Protein AF-A0A954KWV3-F1 (afdb_monomer_lite)

Radius of gyration: 19.58 Å; chains: 1; bounding box: 46×45×64 Å

Secondary structure (DSSP, 8-state):
------EEEEE--TTS-TT---EEEEETTS-BGGGSTTHHHHHHHHHSPPPPPPS-PPP-----HHHHHHHHHGGGGTTPPP-EEEEEE--HHHHHHHHHHHHHHT-EEEE----S---SS--SS-HHHHHHHHHHHHHT-SEEEEE-TTSSBEEEE-TTSPBPPHHHHHHHHHHTT-TTEEE-TTSBEEE-SSS-EE-HHHHHHHHHHHHHT--S-THHHHHTT--

Structure (mmCIF, N/CA/C/O backbone):
data_AF-A0A954KWV3-F1
#
_entry.id   AF-A0A954KWV3-F1
#
loop_
_atom_site.group_PDB
_atom_site.id
_atom_site.type_symbol
_atom_site.label_atom_id
_atom_site.label_alt_id
_atom_site.label_comp_id
_atom_site.label_asym_id
_atom_site.label_entity_id
_atom_site.label_seq_id
_atom_site.pdbx_PDB_ins_code
_atom_site.Cartn_x
_atom_site.Cartn_y
_atom_site.Cartn_z
_atom_site.occupancy
_atom_site.B_iso_or_equiv
_atom_site.auth_seq_id
_atom_site.auth_comp_id
_atom_site.auth_asym_id
_atom_site.auth_atom_id
_atom_site.pdbx_PDB_model_num
ATOM 1 N N . GLY A 1 1 ? 1.579 -24.187 -20.169 1.00 42.75 1 GLY A N 1
ATOM 2 C CA . GLY A 1 1 ? 2.769 -24.297 -19.299 1.00 42.75 1 GLY A CA 1
ATOM 3 C C . GLY A 1 1 ? 3.074 -22.922 -18.749 1.00 42.75 1 GLY A C 1
ATOM 4 O O . GLY A 1 1 ? 2.827 -21.967 -19.469 1.00 42.75 1 GLY A O 1
ATOM 5 N N . LYS A 1 2 ? 3.532 -22.790 -17.497 1.00 53.16 2 LYS A N 1
ATOM 6 C CA . LYS A 1 2 ? 3.925 -21.475 -16.959 1.00 53.16 2 LYS A CA 1
ATOM 7 C C . LYS A 1 2 ? 5.092 -20.933 -17.792 1.00 53.16 2 LYS A C 1
ATOM 9 O O . LYS A 1 2 ? 6.122 -21.598 -17.867 1.00 53.16 2 LYS A O 1
ATOM 14 N N . GLN A 1 3 ? 4.913 -19.776 -18.430 1.00 63.53 3 GLN A N 1
ATOM 15 C CA . GLN A 1 3 ? 6.018 -19.055 -19.061 1.00 63.53 3 GLN A CA 1
ATOM 16 C C . GLN A 1 3 ? 7.044 -18.697 -17.978 1.00 63.53 3 GLN A C 1
ATOM 18 O O . GLN A 1 3 ? 6.688 -18.209 -16.905 1.00 63.53 3 GLN A O 1
ATOM 23 N N . THR A 1 4 ? 8.316 -18.982 -18.236 1.00 73.81 4 THR A N 1
ATOM 24 C CA . THR A 1 4 ? 9.422 -18.577 -17.365 1.00 73.81 4 THR A CA 1
ATOM 25 C C . THR A 1 4 ? 9.850 -17.164 -17.740 1.00 73.81 4 THR A C 1
ATOM 27 O O . THR A 1 4 ? 10.376 -16.951 -18.832 1.00 73.81 4 THR A O 1
ATOM 30 N N . MET A 1 5 ? 9.626 -16.206 -16.840 1.00 79.56 5 MET A N 1
ATOM 31 C CA . MET A 1 5 ? 10.067 -14.821 -17.014 1.00 79.56 5 MET A CA 1
ATOM 32 C C . MET A 1 5 ? 11.543 -14.685 -16.623 1.00 79.56 5 MET A C 1
ATOM 34 O O . MET A 1 5 ? 11.975 -15.224 -15.605 1.00 79.56 5 MET A O 1
ATOM 38 N N . HIS A 1 6 ? 12.321 -13.963 -17.431 1.00 85.81 6 HIS A N 1
ATOM 39 C CA . HIS A 1 6 ? 13.760 -13.752 -17.201 1.00 85.81 6 HIS A CA 1
ATOM 40 C C . HIS A 1 6 ? 14.073 -12.431 -16.480 1.00 85.81 6 HIS A C 1
ATOM 42 O O . HIS A 1 6 ? 15.214 -12.194 -16.090 1.00 85.81 6 HIS A O 1
ATOM 48 N N . GLY A 1 7 ? 13.059 -11.591 -16.293 1.00 86.25 7 GLY A N 1
ATOM 49 C CA . GLY A 1 7 ? 13.137 -10.286 -15.657 1.00 86.25 7 GLY A CA 1
ATOM 50 C C . GLY A 1 7 ? 11.901 -9.464 -16.000 1.00 86.25 7 GLY A C 1
ATOM 51 O O . GLY A 1 7 ? 10.991 -9.947 -16.679 1.00 86.25 7 GLY A O 1
ATOM 52 N N . GLY A 1 8 ? 11.880 -8.224 -15.535 1.00 87.06 8 GLY A N 1
ATOM 53 C CA . GLY A 1 8 ? 10.804 -7.280 -15.792 1.00 87.06 8 GLY A CA 1
ATOM 54 C C . GLY A 1 8 ? 11.337 -5.860 -15.879 1.00 87.06 8 GLY A C 1
ATOM 55 O O . GLY A 1 8 ? 12.362 -5.527 -15.288 1.00 87.06 8 GLY A O 1
ATOM 56 N N . VAL A 1 9 ? 10.626 -5.024 -16.626 1.00 87.25 9 VAL A N 1
ATOM 57 C CA . VAL A 1 9 ? 10.879 -3.587 -16.696 1.00 87.25 9 VAL A CA 1
ATOM 58 C C . VAL A 1 9 ? 9.586 -2.884 -16.322 1.00 87.25 9 VAL A C 1
ATOM 60 O O . VAL A 1 9 ? 8.541 -3.157 -16.912 1.00 87.25 9 VAL A O 1
ATOM 63 N N . TYR A 1 10 ? 9.653 -1.997 -15.338 1.00 85.44 10 TYR A N 1
ATOM 64 C CA . TYR A 1 10 ? 8.528 -1.194 -14.893 1.00 85.44 10 TYR A CA 1
ATOM 65 C C . TYR A 1 10 ? 8.791 0.275 -15.210 1.00 85.44 10 TYR A C 1
ATOM 67 O O . TYR A 1 10 ? 9.771 0.854 -14.750 1.00 85.44 10 TYR A O 1
ATOM 75 N N . VAL A 1 11 ? 7.922 0.869 -16.027 1.00 85.94 11 VAL A N 1
ATOM 76 C CA . VAL A 1 11 ? 8.007 2.283 -16.402 1.00 85.94 11 VAL A CA 1
ATOM 77 C C . VAL A 1 11 ? 7.370 3.110 -15.292 1.00 85.94 11 VAL A C 1
ATOM 79 O O . VAL A 1 11 ? 6.163 3.017 -15.072 1.00 85.94 11 VAL A O 1
ATOM 82 N N . THR A 1 12 ? 8.172 3.890 -14.572 1.00 80.44 12 THR A N 1
ATOM 83 C CA . THR A 1 12 ? 7.713 4.659 -13.413 1.00 80.44 12 THR A CA 1
ATOM 84 C C . THR A 1 12 ? 8.605 5.868 -13.139 1.00 80.44 12 THR A C 1
ATOM 86 O O . THR A 1 12 ? 9.821 5.801 -13.300 1.00 80.44 12 THR A O 1
ATOM 89 N N . GLY A 1 13 ? 8.011 6.972 -12.675 1.00 75.94 13 GLY A N 1
ATOM 90 C CA . GLY A 1 13 ? 8.735 8.110 -12.092 1.00 75.94 13 GLY A CA 1
ATOM 91 C C . GLY A 1 13 ? 9.155 7.891 -10.635 1.00 75.94 13 GLY A C 1
ATOM 92 O O . GLY A 1 13 ? 9.770 8.771 -10.031 1.00 75.94 13 GLY A O 1
ATOM 93 N N . GLY A 1 14 ? 8.817 6.734 -10.054 1.00 75.50 14 GLY A N 1
ATOM 94 C CA . GLY A 1 14 ? 8.985 6.462 -8.634 1.00 75.50 14 GLY A CA 1
ATOM 95 C C . GLY A 1 14 ? 8.215 7.478 -7.794 1.00 75.50 14 GLY A C 1
ATOM 96 O O . GLY A 1 14 ? 7.024 7.683 -7.997 1.00 75.50 14 GLY A O 1
ATOM 97 N N . VAL A 1 15 ? 8.924 8.130 -6.873 1.00 66.44 15 VAL A N 1
ATOM 98 C CA . VAL A 1 15 ? 8.397 9.211 -6.020 1.00 66.44 15 VAL A CA 1
ATOM 99 C C . VAL A 1 15 ? 8.743 10.607 -6.559 1.00 66.44 15 VAL A C 1
ATOM 101 O O . VAL A 1 15 ? 8.627 11.599 -5.843 1.00 66.44 15 VAL A O 1
ATOM 104 N N . GLY A 1 16 ? 9.239 10.685 -7.798 1.00 65.25 16 GLY A N 1
ATOM 105 C CA . GLY A 1 16 ? 9.596 11.938 -8.450 1.00 65.25 16 GLY A CA 1
ATOM 106 C C . GLY A 1 16 ? 8.375 12.786 -8.835 1.00 65.25 16 GLY A C 1
ATOM 107 O O . GLY A 1 16 ? 7.244 12.301 -8.827 1.00 65.25 16 GLY A O 1
ATOM 108 N N . PRO A 1 17 ? 8.585 14.064 -9.191 1.00 68.00 17 PRO A N 1
ATOM 109 C CA . PRO A 1 17 ? 7.511 14.942 -9.649 1.00 68.00 17 PRO A CA 1
ATOM 110 C C . PRO A 1 17 ? 6.862 14.428 -10.947 1.00 68.00 17 PRO A C 1
ATOM 112 O O . PRO A 1 17 ? 7.469 13.674 -11.702 1.00 68.00 17 PRO A O 1
ATOM 115 N N . VAL A 1 18 ? 5.645 14.898 -11.251 1.00 69.94 18 VAL A N 1
ATOM 116 C CA . VAL A 1 18 ? 4.800 14.442 -12.385 1.00 69.94 18 VAL A CA 1
ATOM 117 C C . VAL A 1 18 ? 5.502 14.494 -13.755 1.00 69.94 18 VAL A C 1
ATOM 119 O O . VAL A 1 18 ? 5.121 13.786 -14.683 1.00 69.94 18 VAL A O 1
ATOM 122 N N . ASN A 1 19 ? 6.530 15.330 -13.905 1.00 77.62 19 ASN A N 1
ATOM 123 C CA . ASN A 1 19 ? 7.312 15.471 -15.134 1.00 77.62 19 ASN A CA 1
ATOM 124 C C . ASN A 1 19 ? 8.536 14.539 -15.219 1.00 77.62 19 ASN A C 1
ATOM 126 O O . ASN A 1 19 ? 9.297 14.637 -16.182 1.00 77.62 19 ASN A O 1
ATOM 130 N N . VAL A 1 20 ? 8.744 13.661 -14.237 1.00 79.50 20 VAL A N 1
ATOM 131 C CA . VAL A 1 20 ? 9.839 12.687 -14.200 1.00 79.50 20 VAL A CA 1
ATOM 132 C C . VAL A 1 20 ? 9.287 11.290 -14.458 1.00 79.50 20 VAL A C 1
ATOM 134 O O . VAL A 1 20 ? 8.298 10.868 -13.868 1.00 79.50 20 VAL A O 1
ATOM 137 N N . ASN A 1 21 ? 9.952 10.556 -15.347 1.00 81.94 21 ASN A N 1
ATOM 138 C CA . ASN A 1 21 ? 9.679 9.150 -15.610 1.00 81.94 21 ASN A CA 1
ATOM 139 C C . ASN A 1 21 ? 11.005 8.394 -15.744 1.00 81.94 21 ASN A C 1
ATOM 141 O O . ASN A 1 21 ? 12.051 8.995 -15.997 1.00 81.94 21 ASN A O 1
ATOM 145 N N . GLY A 1 22 ? 10.962 7.083 -15.578 1.00 85.94 22 GLY A N 1
ATOM 146 C CA . GLY A 1 22 ? 12.137 6.232 -15.520 1.00 85.94 22 GLY A CA 1
ATOM 147 C C . GLY A 1 22 ? 11.783 4.766 -15.712 1.00 85.94 22 GLY A C 1
ATOM 148 O O . GLY A 1 22 ? 10.658 4.412 -16.072 1.00 85.94 22 GLY A O 1
ATOM 149 N N . LEU A 1 23 ? 12.782 3.914 -15.506 1.00 86.12 23 LEU A N 1
ATOM 150 C CA . LEU A 1 23 ? 12.663 2.470 -15.632 1.00 86.12 23 LEU A CA 1
ATOM 151 C C . LEU A 1 23 ? 13.233 1.817 -14.377 1.00 86.12 23 LEU A C 1
ATOM 153 O O . LEU A 1 23 ? 14.414 1.977 -14.075 1.00 86.12 23 LEU A O 1
ATOM 157 N N . ASP A 1 24 ? 12.411 1.023 -13.709 1.00 84.31 24 ASP A N 1
ATOM 158 C CA . ASP A 1 24 ? 12.877 0.038 -12.747 1.00 84.31 24 ASP A CA 1
ATOM 159 C C . ASP A 1 24 ? 13.096 -1.282 -13.479 1.00 84.31 24 ASP A C 1
ATOM 161 O O . ASP A 1 24 ? 12.175 -1.816 -14.100 1.00 84.31 24 ASP A O 1
ATOM 165 N N . VAL A 1 25 ? 14.303 -1.834 -13.384 1.00 85.06 25 VAL A N 1
ATOM 166 C CA . VAL A 1 25 ? 14.609 -3.153 -13.944 1.00 85.06 25 VAL A CA 1
ATOM 167 C C . VAL A 1 25 ? 14.728 -4.165 -12.815 1.00 85.06 25 VAL A C 1
ATOM 169 O O . VAL A 1 25 ? 15.463 -3.946 -11.850 1.00 85.06 25 VAL A O 1
ATOM 172 N N . ILE A 1 26 ? 13.994 -5.268 -12.944 1.00 84.25 26 ILE A N 1
ATOM 173 C CA . ILE A 1 26 ? 13.983 -6.375 -11.989 1.00 84.25 26 ILE A CA 1
ATOM 174 C C . ILE A 1 26 ? 14.494 -7.659 -12.640 1.00 84.25 26 ILE A C 1
ATOM 176 O O . ILE A 1 26 ? 14.215 -7.947 -13.807 1.00 84.25 26 ILE A O 1
ATOM 180 N N . ASP A 1 27 ? 15.251 -8.446 -11.883 1.00 82.19 27 ASP A N 1
ATOM 181 C CA . ASP A 1 27 ? 15.748 -9.741 -12.330 1.00 82.19 27 ASP A CA 1
ATOM 182 C C . ASP A 1 27 ? 14.675 -10.841 -12.253 1.00 82.19 27 ASP A C 1
ATOM 184 O O . ASP A 1 27 ? 13.556 -10.644 -11.774 1.00 82.19 27 ASP A O 1
ATOM 188 N N . LYS A 1 28 ? 15.026 -12.041 -12.728 1.00 83.44 28 LYS A N 1
ATOM 189 C CA . LYS A 1 28 ? 14.164 -13.235 -12.673 1.00 83.44 28 LYS A CA 1
ATOM 190 C C . LYS A 1 28 ? 13.722 -13.636 -11.257 1.00 83.44 28 LYS A C 1
ATOM 192 O O . LYS A 1 28 ? 12.777 -14.406 -11.118 1.00 83.44 28 LYS A O 1
ATOM 197 N N . ALA A 1 29 ? 14.438 -13.190 -10.227 1.00 78.06 29 ALA A N 1
ATOM 198 C CA . ALA A 1 29 ? 14.140 -13.447 -8.823 1.00 78.06 29 ALA A CA 1
ATOM 199 C C . ALA A 1 29 ? 13.350 -12.291 -8.173 1.00 78.06 29 ALA A C 1
ATOM 201 O O . ALA A 1 29 ? 13.002 -12.384 -6.997 1.00 78.06 29 ALA A O 1
ATOM 202 N N . GLY A 1 30 ? 13.025 -11.239 -8.935 1.00 77.81 30 GLY A N 1
ATOM 203 C CA . GLY A 1 30 ? 12.264 -10.076 -8.485 1.00 77.81 30 GLY A CA 1
ATOM 204 C C . GLY A 1 30 ? 13.107 -8.994 -7.809 1.00 77.81 30 GLY A C 1
ATOM 205 O O . GLY A 1 30 ? 12.542 -8.061 -7.243 1.00 77.81 30 GLY A O 1
ATOM 206 N N . TRP A 1 31 ? 14.438 -9.089 -7.852 1.00 77.69 31 TRP A N 1
ATOM 207 C CA . TRP A 1 31 ? 15.324 -8.090 -7.259 1.00 77.69 31 TRP A CA 1
ATOM 208 C C . TRP A 1 31 ? 15.589 -6.929 -8.215 1.00 77.69 31 TRP A C 1
ATOM 210 O O . TRP A 1 31 ? 15.815 -7.168 -9.404 1.00 77.69 31 TRP A O 1
ATOM 220 N N . PRO A 1 32 ? 15.653 -5.679 -7.718 1.00 78.75 32 PRO A N 1
ATOM 221 C CA . PRO A 1 32 ? 16.150 -4.561 -8.511 1.00 78.75 32 PRO A CA 1
ATOM 222 C C . PRO A 1 32 ? 17.570 -4.833 -9.024 1.00 78.75 32 PRO A C 1
ATOM 224 O O . PRO A 1 32 ? 18.448 -5.227 -8.252 1.00 78.75 32 PRO A O 1
ATOM 227 N N . TRP A 1 33 ? 17.823 -4.569 -10.307 1.00 78.38 33 TRP A N 1
ATOM 228 C CA . TRP A 1 33 ? 19.138 -4.775 -10.930 1.00 78.38 33 TRP A CA 1
ATOM 229 C C . TRP A 1 33 ? 20.259 -3.952 -10.299 1.00 78.38 33 TRP A C 1
ATOM 231 O O . TRP A 1 33 ? 21.408 -4.380 -10.334 1.00 78.38 33 TRP A O 1
ATOM 241 N N . THR A 1 34 ? 19.943 -2.837 -9.641 1.00 69.31 34 THR A N 1
ATOM 242 C CA . THR A 1 34 ? 20.917 -2.047 -8.869 1.00 69.31 34 THR A CA 1
ATOM 243 C C . THR A 1 34 ? 21.569 -2.831 -7.726 1.00 69.31 34 THR A C 1
ATOM 245 O O . THR A 1 34 ? 22.637 -2.449 -7.258 1.00 69.31 34 THR A O 1
ATOM 248 N N . ARG A 1 35 ? 20.953 -3.932 -7.271 1.00 65.56 35 ARG A N 1
ATOM 249 C CA . ARG A 1 35 ? 21.547 -4.882 -6.314 1.00 65.56 35 ARG A CA 1
ATOM 250 C C . ARG A 1 35 ? 22.175 -6.109 -6.968 1.00 65.56 35 ARG A C 1
ATOM 252 O O . ARG A 1 35 ? 22.864 -6.862 -6.282 1.00 65.56 35 ARG A O 1
ATOM 259 N N . SER A 1 36 ? 21.922 -6.338 -8.252 1.00 63.22 36 SER A N 1
ATOM 260 C CA . SER A 1 36 ? 22.570 -7.419 -8.989 1.00 63.22 36 SER A CA 1
ATOM 261 C C . SER A 1 36 ? 24.014 -7.029 -9.309 1.00 63.22 36 SER A C 1
ATOM 263 O O . SER A 1 36 ? 24.315 -5.853 -9.510 1.00 63.22 36 SER A O 1
ATOM 265 N N . ALA A 1 37 ? 24.910 -8.011 -9.380 1.00 59.97 37 ALA A N 1
ATOM 266 C CA . ALA A 1 37 ? 26.325 -7.796 -9.696 1.00 59.97 37 ALA A CA 1
ATOM 267 C C . ALA A 1 37 ? 26.576 -7.264 -11.128 1.00 59.97 37 ALA A C 1
ATOM 269 O O . ALA A 1 37 ? 27.724 -7.054 -11.505 1.00 59.97 37 ALA A O 1
ATOM 270 N N . ASP A 1 38 ? 25.517 -7.035 -11.914 1.00 67.69 38 ASP A N 1
ATOM 271 C CA . ASP A 1 38 ? 25.585 -6.834 -13.360 1.00 67.69 38 ASP A CA 1
ATOM 272 C C . ASP A 1 38 ? 25.302 -5.388 -13.813 1.00 67.69 38 ASP A C 1
ATOM 274 O O . ASP A 1 38 ? 25.300 -5.133 -15.018 1.00 67.69 38 ASP A O 1
ATOM 278 N N . TRP A 1 39 ? 25.091 -4.419 -12.907 1.00 74.06 39 TRP A N 1
ATOM 279 C CA . TRP A 1 39 ? 24.815 -3.024 -13.310 1.00 74.06 39 TRP A CA 1
ATOM 280 C C . TRP A 1 39 ? 25.936 -2.419 -14.169 1.00 74.06 39 TRP A C 1
ATOM 282 O O . TRP A 1 39 ? 25.666 -1.845 -15.222 1.00 74.06 39 TRP A O 1
ATOM 292 N N . GLU A 1 40 ? 27.196 -2.634 -13.787 1.00 76.44 40 GLU A N 1
ATOM 293 C CA . GLU A 1 40 ? 28.363 -2.179 -14.557 1.00 76.44 40 GLU A CA 1
ATOM 294 C C . GLU A 1 40 ? 28.393 -2.805 -15.967 1.00 76.44 40 GLU A C 1
ATOM 296 O O . GLU A 1 40 ? 28.718 -2.141 -16.951 1.00 76.44 40 GLU A O 1
ATOM 301 N N . SER A 1 41 ? 27.957 -4.065 -16.103 1.00 77.88 41 SER A N 1
ATOM 302 C CA . SER A 1 41 ? 27.831 -4.725 -17.409 1.00 77.88 41 SER A CA 1
ATOM 303 C C . SER A 1 41 ? 26.731 -4.100 -18.270 1.00 77.88 41 SER A C 1
ATOM 305 O O . SER A 1 41 ? 26.893 -3.966 -19.486 1.00 77.88 41 SER A O 1
ATOM 307 N N . VAL A 1 42 ? 25.615 -3.695 -17.658 1.00 77.75 42 VAL A N 1
ATOM 308 C CA . VAL A 1 42 ? 24.523 -2.996 -18.348 1.00 77.75 42 VAL A CA 1
ATOM 309 C C . VAL A 1 42 ? 24.991 -1.627 -18.837 1.00 77.75 42 VAL A C 1
ATOM 311 O O . VAL A 1 42 ? 24.806 -1.325 -20.015 1.00 77.75 42 VAL A O 1
ATOM 314 N N . GLU A 1 43 ? 25.656 -0.834 -17.993 1.00 80.69 43 GLU A N 1
ATOM 315 C CA . GLU A 1 43 ? 26.225 0.467 -18.383 1.00 80.69 43 GLU A CA 1
ATOM 316 C C . GLU A 1 43 ? 27.240 0.332 -19.526 1.00 80.69 43 GLU A C 1
ATOM 318 O O . GLU A 1 43 ? 27.202 1.099 -20.496 1.00 80.69 43 GLU A O 1
ATOM 323 N N . GLN A 1 44 ? 28.104 -0.685 -19.461 1.00 81.88 44 GLN A N 1
ATOM 324 C CA . GLN A 1 44 ? 29.078 -0.966 -20.512 1.00 81.88 44 GLN A CA 1
ATOM 325 C C . GLN A 1 44 ? 28.398 -1.323 -21.842 1.00 81.88 44 GLN A C 1
ATOM 327 O O . GLN A 1 44 ? 28.820 -0.844 -22.894 1.00 81.88 44 GLN A O 1
ATOM 332 N N . ARG A 1 45 ? 27.326 -2.127 -21.813 1.00 80.75 45 ARG A N 1
ATOM 333 C CA . ARG A 1 45 ? 26.554 -2.491 -23.015 1.00 80.75 45 ARG A CA 1
ATOM 334 C C . ARG A 1 45 ? 25.770 -1.320 -23.593 1.00 80.75 45 ARG A C 1
ATOM 336 O O . ARG A 1 45 ? 25.689 -1.207 -24.809 1.00 80.75 45 ARG A O 1
ATOM 343 N N . LEU A 1 46 ? 25.209 -0.459 -22.746 1.00 80.12 46 LEU A N 1
ATOM 344 C CA . LEU A 1 46 ? 24.513 0.755 -23.184 1.00 80.12 46 LEU A CA 1
ATOM 345 C C . LEU A 1 46 ? 25.465 1.759 -23.845 1.00 80.12 46 LEU A C 1
ATOM 347 O O . LEU A 1 46 ? 25.047 2.509 -24.722 1.00 80.12 46 LEU A O 1
ATOM 351 N N . SER A 1 47 ? 26.735 1.756 -23.434 1.00 82.69 47 SER A N 1
ATOM 352 C CA . SER A 1 47 ? 27.783 2.618 -23.991 1.00 82.69 47 SER A CA 1
ATOM 353 C C . SER A 1 47 ? 28.457 2.037 -25.241 1.00 82.69 47 SER A C 1
ATOM 355 O O . SER A 1 47 ? 29.191 2.749 -25.927 1.00 82.69 47 SER A O 1
ATOM 357 N N . ALA A 1 48 ? 28.247 0.752 -25.535 1.00 82.19 48 ALA A N 1
ATOM 358 C CA . ALA A 1 48 ? 28.780 0.097 -26.724 1.00 82.19 48 ALA A CA 1
ATOM 359 C C . ALA A 1 48 ? 27.938 0.427 -27.969 1.00 82.19 48 ALA A C 1
ATOM 361 O O . ALA A 1 48 ? 26.746 0.724 -27.872 1.00 82.19 48 ALA A O 1
ATOM 362 N N . GLU A 1 49 ? 28.539 0.347 -29.162 1.00 79.88 49 GLU A N 1
ATOM 363 C CA . GLU A 1 49 ? 27.765 0.405 -30.406 1.00 79.88 49 GLU A CA 1
ATOM 364 C C . GLU A 1 49 ? 26.732 -0.726 -30.417 1.00 79.88 49 GLU A C 1
ATOM 366 O O . GLU A 1 49 ? 27.072 -1.899 -30.250 1.00 79.88 49 GLU A O 1
ATOM 371 N N . LEU A 1 50 ? 25.460 -0.367 -30.609 1.00 75.19 50 LEU A N 1
ATOM 372 C CA . LEU A 1 50 ? 24.376 -1.338 -30.675 1.00 75.19 50 LEU A CA 1
ATOM 373 C C . LEU A 1 50 ? 24.629 -2.297 -31.838 1.00 75.19 50 LEU A C 1
ATOM 375 O O . LEU A 1 50 ? 24.626 -1.897 -33.007 1.00 75.19 50 LEU A O 1
ATOM 379 N N . GLU A 1 51 ? 24.805 -3.577 -31.516 1.00 70.56 51 GLU A N 1
ATOM 380 C CA . GLU A 1 51 ? 24.825 -4.617 -32.530 1.00 70.56 51 GLU A CA 1
ATOM 381 C C . GLU A 1 51 ? 23.526 -4.562 -33.334 1.00 70.56 51 GLU A C 1
ATOM 383 O O . GLU A 1 51 ? 22.427 -4.346 -32.811 1.00 70.56 51 GLU A O 1
ATOM 388 N N . ARG A 1 52 ? 23.658 -4.733 -34.648 1.00 68.94 52 ARG A N 1
ATOM 389 C CA . ARG A 1 52 ? 22.523 -4.667 -35.561 1.00 68.94 52 ARG A CA 1
ATOM 390 C C . ARG A 1 52 ? 21.485 -5.710 -35.121 1.00 68.94 52 ARG A C 1
ATOM 392 O O . ARG A 1 52 ? 21.850 -6.884 -35.037 1.00 68.94 52 ARG A O 1
ATOM 399 N N . PRO A 1 53 ? 20.216 -5.327 -34.879 1.00 68.50 53 PRO A N 1
ATOM 400 C CA . PRO A 1 53 ? 19.222 -6.269 -34.398 1.00 68.50 53 PRO A CA 1
ATOM 401 C C . PRO A 1 53 ? 19.145 -7.471 -35.338 1.00 68.50 53 PRO A C 1
ATOM 403 O O . PRO A 1 53 ? 19.044 -7.323 -36.563 1.00 68.50 53 PRO A O 1
ATOM 406 N N . VAL A 1 54 ? 19.214 -8.671 -34.764 1.00 68.00 54 VAL A N 1
ATOM 407 C CA . VAL A 1 54 ? 18.936 -9.911 -35.488 1.00 68.00 54 VAL A CA 1
ATOM 408 C C . VAL A 1 54 ? 17.545 -9.778 -36.113 1.00 68.00 54 VAL A C 1
ATOM 410 O O . VAL A 1 54 ? 16.629 -9.256 -35.485 1.00 68.00 54 VAL A O 1
ATOM 413 N N . ARG A 1 55 ? 17.353 -10.242 -37.356 1.00 64.38 55 ARG A N 1
ATOM 414 C CA . ARG A 1 55 ? 16.073 -10.126 -38.097 1.00 64.38 55 ARG A CA 1
ATOM 415 C C . ARG A 1 55 ? 14.920 -10.971 -37.511 1.00 64.38 55 ARG A C 1
ATOM 417 O O . ARG A 1 55 ? 13.952 -11.250 -38.209 1.00 64.38 55 ARG A O 1
ATOM 424 N N . LEU A 1 56 ? 15.035 -11.397 -36.258 1.00 73.75 56 LEU A N 1
ATOM 425 C CA . LEU A 1 56 ? 14.019 -12.089 -35.479 1.00 73.75 56 LEU A CA 1
ATOM 426 C C . LEU A 1 56 ? 13.492 -11.111 -34.430 1.00 73.75 56 LEU A C 1
ATOM 428 O O . LEU A 1 56 ? 14.163 -10.836 -33.439 1.00 73.75 56 LEU A O 1
ATOM 432 N N . ALA A 1 57 ? 12.298 -10.572 -34.665 1.00 74.94 57 ALA A N 1
ATOM 433 C CA . ALA A 1 57 ? 11.557 -9.889 -33.616 1.00 74.94 57 ALA A CA 1
ATOM 434 C C . ALA A 1 57 ? 10.986 -10.933 -32.646 1.00 74.94 57 ALA A C 1
ATOM 436 O O . ALA A 1 57 ? 10.562 -12.008 -33.073 1.00 74.94 57 ALA A O 1
ATOM 437 N N . GLY A 1 58 ? 10.983 -10.615 -31.352 1.00 81.00 58 GLY A N 1
ATOM 438 C CA . GLY A 1 58 ? 10.217 -11.382 -30.373 1.00 81.00 58 GLY A CA 1
ATOM 439 C C . GLY A 1 58 ? 8.711 -11.198 -30.577 1.00 81.00 58 GLY A C 1
ATOM 440 O O . GLY A 1 58 ? 8.269 -10.251 -31.230 1.00 81.00 58 GLY A O 1
ATOM 441 N N . GLU A 1 59 ? 7.924 -12.099 -30.000 1.00 85.00 59 GLU A N 1
ATOM 442 C CA . GLU A 1 59 ? 6.470 -11.956 -29.933 1.00 85.00 59 GLU A CA 1
ATOM 443 C C . GLU A 1 59 ? 6.080 -11.019 -28.781 1.00 85.00 59 GLU A C 1
ATOM 445 O O . GLU A 1 59 ? 6.753 -10.964 -27.751 1.00 85.00 59 GLU A O 1
ATOM 450 N N . HIS A 1 60 ? 4.988 -10.275 -28.960 1.00 87.00 60 HIS A N 1
ATOM 451 C CA . HIS A 1 60 ? 4.403 -9.432 -27.921 1.00 87.00 60 HIS A CA 1
ATOM 452 C C . HIS A 1 60 ? 3.020 -9.968 -27.556 1.00 87.00 60 HIS A C 1
ATOM 454 O O . HIS A 1 60 ? 2.135 -10.051 -28.408 1.00 87.00 60 HIS A O 1
ATOM 460 N N . GLU A 1 61 ? 2.835 -10.285 -26.278 1.00 87.00 61 GLU A N 1
ATOM 461 C CA . GLU A 1 61 ? 1.574 -10.746 -25.706 1.00 87.00 61 GLU A CA 1
ATOM 462 C C . GLU A 1 61 ? 1.204 -9.854 -24.516 1.00 87.00 61 GLU A C 1
ATOM 464 O O . GLU A 1 61 ? 2.059 -9.461 -23.722 1.00 87.00 61 GLU A O 1
ATOM 469 N N . SER A 1 62 ? -0.080 -9.522 -24.387 1.00 86.81 62 SER A N 1
ATOM 470 C CA . SER A 1 62 ? -0.595 -8.807 -23.218 1.00 86.81 62 SER A CA 1
ATOM 471 C C . SER A 1 62 ? -1.064 -9.803 -22.161 1.00 86.81 62 SER A C 1
ATOM 473 O O . SER A 1 62 ? -1.928 -10.632 -22.432 1.00 86.81 62 SER A O 1
ATOM 475 N N . ALA A 1 63 ? -0.533 -9.691 -20.944 1.00 83.62 63 ALA A N 1
ATOM 476 C CA . ALA A 1 63 ? -0.939 -10.508 -19.803 1.00 83.62 63 ALA A CA 1
ATOM 477 C C . ALA A 1 63 ? -1.889 -9.739 -18.868 1.00 83.62 63 ALA A C 1
ATOM 479 O O . ALA A 1 63 ? -1.732 -8.534 -18.658 1.00 83.62 63 ALA A O 1
ATOM 480 N N . ASN A 1 64 ? -2.850 -10.438 -18.253 1.00 81.75 64 ASN A N 1
ATOM 481 C CA . ASN A 1 64 ? -3.730 -9.860 -17.233 1.00 81.75 64 ASN A CA 1
ATOM 482 C C . ASN A 1 64 ? -3.092 -9.939 -15.835 1.00 81.75 64 ASN A C 1
ATOM 484 O O . ASN A 1 64 ? -3.515 -10.712 -14.979 1.00 81.75 64 ASN A O 1
ATOM 488 N N . VAL A 1 65 ? -2.071 -9.112 -15.605 1.00 85.00 65 VAL A N 1
ATOM 489 C CA . VAL A 1 65 ? -1.332 -9.074 -14.330 1.00 85.00 65 VAL A CA 1
ATOM 490 C C . VAL A 1 65 ? -2.181 -8.600 -13.142 1.00 85.00 65 VAL A C 1
ATOM 492 O O . VAL A 1 65 ? -1.879 -8.937 -12.002 1.00 85.00 65 VAL A O 1
ATOM 495 N N . HIS A 1 66 ? -3.257 -7.844 -13.394 1.00 85.81 66 HIS A N 1
ATOM 496 C CA . HIS A 1 66 ? -4.146 -7.306 -12.355 1.00 85.81 66 HIS A CA 1
ATOM 497 C C . HIS A 1 66 ? -4.932 -8.410 -11.644 1.00 85.81 66 HIS A C 1
ATOM 499 O O . HIS A 1 66 ? -4.919 -8.488 -10.416 1.00 85.81 66 HIS A O 1
ATOM 505 N N . ALA A 1 67 ? -5.574 -9.297 -12.410 1.00 86.56 67 ALA A N 1
ATOM 506 C CA . ALA A 1 67 ? -6.336 -10.409 -11.844 1.00 86.56 67 ALA A CA 1
ATOM 507 C C . ALA A 1 67 ? -5.432 -11.371 -11.056 1.00 86.56 67 ALA A C 1
ATOM 509 O O . ALA A 1 67 ? -5.773 -11.759 -9.936 1.00 86.56 67 ALA A O 1
ATOM 510 N N . ASP A 1 68 ? -4.254 -11.689 -11.604 1.00 88.00 68 ASP A N 1
ATOM 511 C CA . ASP A 1 68 ? -3.257 -12.538 -10.943 1.00 88.00 68 ASP A CA 1
ATOM 512 C C . ASP A 1 68 ? -2.765 -11.914 -9.630 1.00 88.00 68 ASP A C 1
ATOM 514 O O . ASP A 1 68 ? -2.620 -12.604 -8.617 1.00 88.00 68 ASP A O 1
ATOM 518 N N . TYR A 1 69 ? -2.549 -10.595 -9.619 1.00 88.62 69 TYR A N 1
ATOM 519 C CA . TYR A 1 69 ? -2.139 -9.871 -8.424 1.00 88.62 69 TYR A CA 1
ATOM 520 C C . TYR A 1 69 ? -3.214 -9.913 -7.332 1.00 88.62 69 TYR A C 1
ATOM 522 O O . TYR A 1 69 ? -2.905 -10.297 -6.202 1.00 88.62 69 TYR A O 1
ATOM 530 N N . ILE A 1 70 ? -4.475 -9.615 -7.657 1.00 88.62 70 ILE A N 1
ATOM 531 C CA . ILE A 1 70 ? -5.586 -9.698 -6.694 1.00 88.62 70 ILE A CA 1
ATOM 532 C C . ILE A 1 70 ? -5.714 -11.111 -6.133 1.00 88.62 70 ILE A C 1
ATOM 534 O O . ILE A 1 70 ? -5.802 -11.283 -4.914 1.00 88.62 70 ILE A O 1
ATOM 538 N N . GLU A 1 71 ? -5.675 -12.128 -6.992 1.00 88.75 71 GLU A N 1
ATOM 539 C CA . GLU A 1 71 ? -5.766 -13.520 -6.555 1.00 88.75 71 GLU A CA 1
ATOM 540 C C . GLU A 1 71 ? -4.599 -13.901 -5.636 1.00 88.75 71 GLU A C 1
ATOM 542 O O . GLU A 1 71 ? -4.789 -14.610 -4.649 1.00 88.75 71 GLU A O 1
ATOM 547 N N . SER A 1 72 ? -3.407 -13.350 -5.876 1.00 88.19 72 SER A N 1
ATOM 548 C CA . SER A 1 72 ? -2.248 -13.540 -4.998 1.00 88.19 72 SER A CA 1
ATOM 549 C C . SER A 1 72 ? -2.387 -12.877 -3.618 1.00 88.19 72 SER A C 1
ATOM 551 O O . SER A 1 72 ? -1.670 -13.259 -2.687 1.00 88.19 72 SER A O 1
ATOM 553 N N . LEU A 1 73 ? -3.274 -11.884 -3.471 1.00 88.38 73 LEU A N 1
ATOM 554 C CA . LEU A 1 73 ? -3.557 -11.203 -2.203 1.00 88.38 73 LEU A CA 1
ATOM 555 C C . LEU A 1 73 ? -4.688 -11.878 -1.422 1.00 88.38 73 LEU A C 1
ATOM 557 O O . LEU A 1 73 ? -4.638 -11.906 -0.191 1.00 88.38 73 LEU A O 1
ATOM 561 N N . ARG A 1 74 ? -5.695 -12.447 -2.103 1.00 88.19 74 ARG A N 1
ATOM 562 C CA . ARG A 1 74 ? -6.892 -13.031 -1.464 1.00 88.19 74 ARG A CA 1
ATOM 563 C C . ARG A 1 74 ? -6.599 -13.981 -0.297 1.00 88.19 74 ARG A C 1
ATOM 565 O O . ARG A 1 74 ? -7.288 -13.856 0.716 1.00 88.19 74 ARG A O 1
ATOM 572 N N . PRO A 1 75 ? -5.625 -14.915 -0.365 1.00 88.88 75 PRO A N 1
ATOM 573 C CA . PRO A 1 75 ? -5.340 -15.812 0.752 1.00 88.88 75 PRO A CA 1
ATOM 574 C C . PRO A 1 75 ? -4.961 -15.060 2.027 1.00 88.88 75 PRO A C 1
ATOM 576 O O . PRO A 1 75 ? -5.374 -15.459 3.112 1.00 88.88 75 PRO A O 1
ATOM 579 N N . SER A 1 76 ? -4.221 -13.957 1.892 1.00 86.94 76 SER A N 1
ATOM 580 C CA . SER A 1 76 ? -3.776 -13.143 3.018 1.00 86.94 76 SER A CA 1
ATOM 581 C C . SER A 1 76 ? -4.904 -12.313 3.628 1.00 86.94 76 SER A C 1
ATOM 583 O O . SER A 1 76 ? -4.788 -11.937 4.781 1.00 86.94 76 SER A O 1
ATOM 585 N N . TRP A 1 77 ? -6.011 -12.071 2.926 1.00 85.62 77 TRP A N 1
ATOM 586 C CA . TRP A 1 77 ? -7.177 -11.368 3.480 1.00 85.62 77 TRP A CA 1
ATOM 587 C C . TRP A 1 77 ? -8.178 -12.289 4.195 1.00 85.62 77 TRP A C 1
ATOM 589 O O . TRP A 1 77 ? -9.144 -11.817 4.791 1.00 85.62 77 TRP A O 1
ATOM 599 N N . ARG A 1 78 ? -7.973 -13.613 4.171 1.00 83.62 78 ARG A N 1
ATOM 600 C CA . ARG A 1 78 ? -8.862 -14.555 4.867 1.00 83.62 78 ARG A CA 1
ATOM 601 C C . ARG A 1 78 ? -8.716 -14.424 6.384 1.00 83.62 78 ARG A C 1
ATOM 603 O O . ARG A 1 78 ? -7.606 -14.428 6.905 1.00 83.62 78 ARG A O 1
ATOM 610 N N . GLY A 1 79 ? -9.847 -14.376 7.089 1.00 80.00 79 GLY A N 1
ATOM 611 C CA . GLY A 1 79 ? -9.883 -14.337 8.557 1.00 80.00 79 GLY A CA 1
ATOM 612 C C . GLY A 1 79 ? -9.529 -12.980 9.170 1.00 80.00 79 GLY A C 1
ATOM 613 O O . GLY A 1 79 ? -9.406 -12.886 10.389 1.00 80.00 79 GLY A O 1
ATOM 614 N N . VAL A 1 80 ? -9.381 -11.941 8.346 1.00 83.56 80 VAL A N 1
ATOM 615 C CA . VAL A 1 80 ? -9.248 -10.560 8.812 1.00 83.56 80 VAL A CA 1
ATOM 616 C C . VAL A 1 80 ? -10.558 -10.132 9.488 1.00 83.56 80 VAL A C 1
ATOM 618 O O . VAL A 1 80 ? -11.640 -10.392 8.960 1.00 83.56 80 VAL A O 1
ATOM 621 N N . LYS A 1 81 ? -10.472 -9.514 10.677 1.00 83.06 81 LYS A N 1
ATOM 622 C CA . LYS A 1 81 ? -11.643 -8.909 11.337 1.00 83.06 81 LYS A CA 1
ATOM 623 C C . LYS A 1 81 ? -12.216 -7.807 10.424 1.00 83.06 81 LYS A C 1
ATOM 625 O O . LYS A 1 81 ? -11.431 -7.145 9.748 1.00 83.06 81 LYS A O 1
ATOM 630 N N . PRO A 1 82 ? -13.539 -7.564 10.415 1.00 85.88 82 PRO A N 1
ATOM 631 C CA . PRO A 1 82 ? -14.098 -6.419 9.705 1.00 85.88 82 PRO A CA 1
ATOM 632 C C . PRO A 1 82 ? -13.415 -5.118 10.140 1.00 85.88 82 PRO A C 1
ATOM 634 O O . PRO A 1 82 ? -13.304 -4.852 11.336 1.00 85.88 82 PRO A O 1
ATOM 637 N N . PHE A 1 83 ? -12.944 -4.341 9.168 1.00 87.69 83 PHE A N 1
ATOM 638 C CA . PHE A 1 83 ? -12.223 -3.085 9.378 1.00 87.69 83 PHE A CA 1
ATOM 639 C C . PHE A 1 83 ? -12.786 -2.016 8.448 1.00 87.69 83 PHE A C 1
ATOM 641 O O . PHE A 1 83 ? -13.059 -2.298 7.27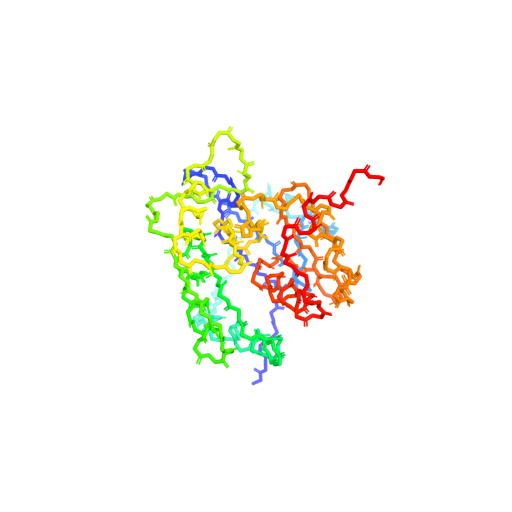8 1.00 87.69 83 PHE A O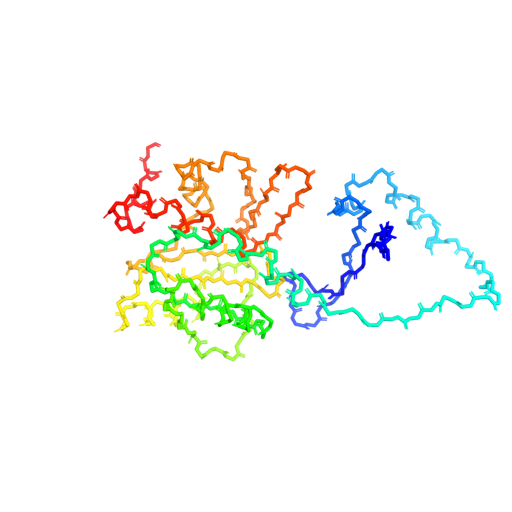 1
ATOM 648 N N . ARG A 1 84 ? -12.928 -0.793 8.964 1.00 93.56 84 ARG A N 1
ATOM 649 C CA . ARG A 1 84 ? -13.314 0.390 8.190 1.00 93.56 84 ARG A CA 1
ATOM 650 C C . ARG A 1 84 ? -12.070 1.227 7.918 1.00 93.56 84 ARG A C 1
ATOM 652 O O . ARG A 1 84 ? -11.407 1.656 8.862 1.00 93.56 84 ARG A O 1
ATOM 659 N N . ILE A 1 85 ? -11.725 1.403 6.649 1.00 95.25 85 ILE A N 1
ATOM 660 C CA . ILE A 1 85 ? -10.440 1.954 6.211 1.00 95.25 85 ILE A CA 1
ATOM 661 C C . ILE A 1 85 ? -10.689 3.141 5.283 1.00 95.25 85 ILE A C 1
ATOM 663 O O . ILE A 1 85 ? -11.346 3.004 4.250 1.00 95.25 85 ILE A O 1
ATOM 667 N N . GLY A 1 86 ? -10.122 4.293 5.630 1.00 95.94 86 GLY A N 1
ATOM 668 C CA . GLY A 1 86 ? -10.036 5.449 4.742 1.00 95.94 86 GLY A CA 1
ATOM 669 C C . GLY A 1 86 ? -8.789 5.330 3.878 1.00 95.94 86 GLY A C 1
ATOM 670 O O . GLY A 1 86 ? -7.723 5.017 4.395 1.00 95.94 86 GLY A O 1
ATOM 671 N N . VAL A 1 87 ? -8.892 5.554 2.572 1.00 94.50 87 VAL A N 1
ATOM 672 C CA . VAL A 1 87 ? -7.780 5.368 1.634 1.00 94.50 87 VAL A CA 1
ATOM 673 C C . VAL A 1 87 ? -7.517 6.639 0.841 1.00 94.50 87 VAL A C 1
ATOM 675 O O . VAL A 1 87 ? -8.369 7.124 0.093 1.00 94.50 87 VAL A O 1
ATOM 678 N N . ALA A 1 88 ? -6.288 7.128 0.937 1.00 92.06 88 ALA A N 1
ATOM 679 C CA . ALA A 1 88 ? -5.737 8.154 0.073 1.00 92.06 88 ALA A CA 1
ATOM 680 C C . ALA A 1 88 ? -4.758 7.515 -0.920 1.00 92.06 88 ALA A C 1
ATOM 682 O O . ALA A 1 88 ? -3.651 7.116 -0.568 1.00 92.06 88 ALA A O 1
ATOM 683 N N . ALA A 1 89 ? -5.178 7.408 -2.179 1.00 87.44 89 ALA A N 1
ATOM 684 C CA . ALA A 1 89 ? -4.349 6.903 -3.269 1.00 87.44 89 ALA A CA 1
ATOM 685 C C . ALA A 1 89 ? -4.649 7.699 -4.544 1.00 87.44 89 ALA A C 1
ATOM 687 O O . ALA A 1 89 ? -5.823 7.802 -4.923 1.00 87.44 89 ALA A O 1
ATOM 688 N N . ALA A 1 90 ? -3.631 8.230 -5.227 1.00 77.19 90 ALA A N 1
ATOM 689 C CA . ALA A 1 90 ? -3.840 8.865 -6.534 1.00 77.19 90 ALA A CA 1
ATOM 690 C C . ALA A 1 90 ? -3.939 7.821 -7.659 1.00 77.19 90 ALA A C 1
ATOM 692 O O . ALA A 1 90 ? -4.653 8.010 -8.644 1.00 77.19 90 ALA A O 1
ATOM 693 N N . CYS A 1 91 ? -3.268 6.675 -7.499 1.00 78.75 91 CYS A N 1
ATOM 694 C CA . CYS A 1 91 ? -3.261 5.618 -8.503 1.00 78.75 91 CYS A CA 1
ATOM 695 C C . CYS A 1 91 ? -4.620 4.900 -8.606 1.00 78.75 91 CYS A C 1
ATOM 697 O O . CYS A 1 91 ? -5.113 4.283 -7.655 1.00 78.75 91 CYS A O 1
ATOM 699 N N . ARG A 1 92 ? -5.204 4.911 -9.813 1.00 82.50 92 ARG A N 1
ATOM 700 C CA . ARG A 1 92 ? -6.466 4.218 -10.127 1.00 82.50 92 ARG A CA 1
ATOM 701 C C . ARG A 1 92 ? -6.381 2.706 -9.902 1.00 82.50 92 ARG A C 1
ATOM 703 O O . ARG A 1 92 ? -7.368 2.117 -9.470 1.00 82.50 92 ARG A O 1
ATOM 710 N N . VAL A 1 93 ? -5.226 2.092 -10.174 1.00 83.56 93 VAL A N 1
ATOM 711 C CA . VAL A 1 93 ? -5.019 0.647 -9.978 1.00 83.56 93 VAL A CA 1
ATOM 712 C C . VAL A 1 93 ? -5.135 0.296 -8.498 1.00 83.56 93 VAL A C 1
ATOM 714 O O . VAL A 1 93 ? -5.894 -0.603 -8.154 1.00 83.56 93 VAL A O 1
ATOM 717 N N . THR A 1 94 ? -4.486 1.056 -7.611 1.00 86.69 94 THR A N 1
ATOM 718 C CA . THR A 1 94 ? -4.595 0.865 -6.156 1.00 86.69 94 THR A CA 1
ATOM 719 C C . THR A 1 94 ? -6.041 0.977 -5.683 1.00 86.69 94 THR A C 1
ATOM 721 O O . THR A 1 94 ? -6.510 0.113 -4.942 1.00 86.69 94 THR A O 1
ATOM 724 N N . ARG A 1 95 ? -6.780 1.995 -6.154 1.00 89.62 95 ARG A N 1
ATOM 725 C CA . ARG A 1 95 ? -8.209 2.150 -5.833 1.00 89.62 95 ARG A CA 1
ATOM 726 C C . ARG A 1 95 ? -9.022 0.938 -6.283 1.00 89.62 95 ARG A C 1
ATOM 728 O O . ARG A 1 95 ? -9.781 0.390 -5.492 1.00 89.62 95 ARG A O 1
ATOM 735 N N . GLN A 1 96 ? -8.819 0.487 -7.520 1.00 90.00 96 GLN A N 1
ATOM 736 C CA . GLN A 1 96 ? -9.518 -0.671 -8.070 1.00 90.00 96 GLN A CA 1
ATOM 737 C C . GLN A 1 96 ? -9.217 -1.952 -7.279 1.00 90.00 96 GLN A C 1
ATOM 739 O O . GLN A 1 96 ? -10.149 -2.651 -6.886 1.00 90.00 96 GLN A O 1
ATOM 744 N N . VAL A 1 97 ? -7.941 -2.238 -6.997 1.00 90.31 97 VAL A N 1
ATOM 745 C CA . VAL A 1 97 ? -7.545 -3.405 -6.194 1.00 90.31 97 VAL A CA 1
ATOM 746 C C . VAL A 1 97 ? -8.194 -3.352 -4.809 1.00 90.31 97 VAL A C 1
ATOM 748 O O . VAL A 1 97 ? -8.776 -4.341 -4.375 1.00 90.31 97 VAL A O 1
ATOM 751 N N . MET A 1 98 ? -8.162 -2.201 -4.133 1.00 90.69 98 MET A N 1
ATOM 752 C CA . MET A 1 98 ? -8.785 -2.033 -2.816 1.00 90.69 98 MET A CA 1
ATOM 753 C C . MET A 1 98 ? -10.302 -2.264 -2.842 1.00 90.69 98 MET A C 1
ATOM 755 O O . MET A 1 98 ? -10.820 -2.969 -1.977 1.00 90.69 98 MET A O 1
ATOM 759 N N . THR A 1 99 ? -11.016 -1.745 -3.846 1.00 91.38 99 THR A N 1
ATOM 760 C CA . THR A 1 99 ? -12.458 -1.995 -4.017 1.00 91.38 99 THR A CA 1
ATOM 761 C C . THR A 1 99 ? -12.760 -3.481 -4.235 1.00 91.38 99 THR A C 1
ATOM 763 O O . THR A 1 99 ? -13.681 -4.036 -3.627 1.00 91.38 99 THR A O 1
ATOM 766 N N . GLU A 1 100 ? -11.978 -4.156 -5.079 1.00 90.06 100 GLU A N 1
ATOM 767 C CA . GLU A 1 100 ? -12.161 -5.583 -5.358 1.00 90.06 100 GLU A CA 1
ATOM 768 C C . GLU A 1 100 ? -11.854 -6.459 -4.130 1.00 90.06 100 GLU A C 1
ATOM 770 O O . GLU A 1 100 ? -12.568 -7.431 -3.871 1.00 90.06 100 GLU A O 1
ATOM 775 N N . LEU A 1 101 ? -10.841 -6.098 -3.335 1.00 85.69 101 LEU A N 1
ATOM 776 C CA . LEU A 1 101 ? -10.504 -6.779 -2.081 1.00 85.69 101 LEU A CA 1
ATOM 777 C C . LEU A 1 101 ? -11.576 -6.575 -1.005 1.00 85.69 101 LEU A C 1
ATOM 779 O O . LEU A 1 101 ? -11.949 -7.535 -0.323 1.00 85.69 101 LEU A O 1
ATOM 783 N N . ALA A 1 102 ? -12.122 -5.361 -0.891 1.00 85.75 102 ALA A N 1
ATOM 784 C CA . ALA A 1 102 ? -13.201 -5.055 0.045 1.00 85.75 102 ALA A CA 1
ATOM 785 C C . ALA A 1 102 ? -14.434 -5.941 -0.190 1.00 85.75 102 ALA A C 1
ATOM 787 O O . ALA A 1 102 ? -15.016 -6.472 0.757 1.00 85.75 102 ALA A O 1
ATOM 788 N N . THR A 1 103 ? -14.739 -6.215 -1.463 1.00 80.00 103 THR A N 1
ATOM 789 C CA . THR A 1 103 ? -15.907 -6.996 -1.907 1.00 80.00 103 THR A CA 1
ATOM 790 C C . THR A 1 103 ? -15.866 -8.485 -1.492 1.00 80.00 103 THR A C 1
ATOM 792 O O . THR A 1 103 ? -16.836 -9.209 -1.695 1.00 80.00 103 THR A O 1
ATOM 795 N N . GLY A 1 104 ? -14.791 -8.977 -0.864 1.00 70.56 104 GLY A N 1
ATOM 796 C CA . GLY A 1 104 ? -14.700 -10.371 -0.398 1.00 70.56 104 GLY A CA 1
ATOM 797 C C . GLY A 1 104 ? -14.208 -10.576 1.035 1.00 70.56 104 GLY A C 1
ATOM 798 O O . GLY A 1 104 ? -14.261 -11.705 1.521 1.00 70.56 104 GLY A O 1
ATOM 799 N N . ALA A 1 105 ? -13.721 -9.528 1.705 1.00 72.31 105 ALA A N 1
ATOM 800 C CA . ALA A 1 105 ? -13.009 -9.642 2.982 1.00 72.31 105 ALA A CA 1
ATOM 801 C C . ALA A 1 105 ? -13.752 -9.023 4.183 1.00 72.31 105 ALA A C 1
ATOM 803 O O . ALA A 1 105 ? -13.230 -9.049 5.293 1.00 72.31 105 ALA A O 1
ATOM 804 N N . GLY A 1 106 ? -14.960 -8.478 3.984 1.00 77.75 106 GLY A N 1
ATOM 805 C CA . GLY A 1 106 ? -15.698 -7.782 5.048 1.00 77.75 106 GLY A CA 1
ATOM 806 C C . GLY A 1 106 ? -15.060 -6.448 5.451 1.00 77.75 106 GLY A C 1
ATOM 807 O O . GLY A 1 106 ? -15.236 -6.002 6.582 1.00 77.75 106 GLY A O 1
ATOM 808 N N . LEU A 1 107 ? -14.294 -5.841 4.541 1.00 87.19 107 LEU A N 1
ATOM 809 C CA . LEU A 1 107 ? -13.713 -4.515 4.722 1.00 87.19 107 LEU A CA 1
ATOM 810 C C . LEU A 1 107 ? -14.697 -3.465 4.209 1.00 87.19 107 LEU A C 1
ATOM 812 O O . LEU A 1 107 ? -15.277 -3.633 3.137 1.00 87.19 107 LEU A O 1
ATOM 816 N N . ASP A 1 108 ? -14.822 -2.372 4.946 1.00 92.06 108 ASP A N 1
ATOM 817 C CA . ASP A 1 108 ? -15.479 -1.151 4.489 1.00 92.06 108 ASP A CA 1
ATOM 818 C C . ASP A 1 108 ? -14.383 -0.170 4.068 1.00 92.06 108 ASP A C 1
ATOM 820 O O . ASP A 1 108 ? -13.574 0.251 4.894 1.00 92.06 108 ASP A O 1
ATOM 824 N N . VAL A 1 109 ? -14.290 0.126 2.773 1.00 94.25 109 VAL A N 1
ATOM 825 C CA . VAL A 1 109 ? -13.220 0.962 2.218 1.00 94.25 109 VAL A CA 1
ATOM 826 C C . VAL A 1 109 ? -13.823 2.224 1.631 1.00 94.25 109 VAL A C 1
ATOM 828 O O . VAL A 1 109 ? -14.612 2.163 0.688 1.00 94.25 109 VAL A O 1
ATOM 831 N N . GLN A 1 110 ? -13.386 3.366 2.151 1.00 94.88 110 GLN A N 1
ATOM 832 C CA . GLN A 1 110 ? -13.782 4.686 1.678 1.00 94.88 110 GLN A CA 1
ATOM 833 C C . GLN A 1 110 ? -12.569 5.423 1.119 1.00 94.88 110 GLN A C 1
ATOM 835 O O . GLN A 1 110 ? -11.456 5.254 1.610 1.00 94.88 110 GLN A O 1
ATOM 840 N N . PHE A 1 111 ? -12.758 6.233 0.079 1.00 93.50 111 PHE A N 1
ATOM 841 C CA . PHE A 1 111 ? -11.653 6.914 -0.596 1.00 93.50 111 PHE A CA 1
ATOM 842 C C . PHE A 1 111 ? -11.732 8.421 -0.419 1.00 93.50 111 PHE A C 1
ATOM 844 O O . PHE A 1 111 ? -12.790 9.021 -0.596 1.00 93.50 111 PHE A O 1
ATOM 851 N N . VAL A 1 112 ? -10.575 9.039 -0.191 1.00 91.12 112 VAL A N 1
ATOM 852 C CA . VAL A 1 112 ? -10.442 10.491 -0.277 1.00 91.12 112 VAL A CA 1
ATOM 853 C C . VAL A 1 112 ? -10.654 10.933 -1.725 1.00 91.12 112 VAL A C 1
ATOM 855 O O . VAL A 1 112 ? -10.061 10.400 -2.677 1.00 91.12 112 VAL A O 1
ATOM 858 N N . THR A 1 113 ? -11.493 11.951 -1.899 1.00 76.44 113 THR A N 1
ATOM 859 C CA . THR A 1 113 ? -11.726 12.584 -3.200 1.00 76.44 113 THR A CA 1
ATOM 860 C C . THR A 1 113 ? -10.629 13.618 -3.454 1.00 76.44 113 THR A C 1
ATOM 862 O O . THR A 1 113 ? -10.854 14.815 -3.332 1.00 76.44 113 THR A O 1
ATOM 865 N N . SER A 1 114 ? -9.412 13.169 -3.763 1.00 63.53 114 SER A N 1
ATOM 866 C CA . SER A 1 114 ? -8.296 14.056 -4.108 1.00 63.53 114 SER A CA 1
ATOM 867 C C . SER A 1 114 ? -8.008 14.046 -5.614 1.00 63.53 114 SER A C 1
ATOM 869 O O . SER A 1 114 ? -8.005 12.999 -6.258 1.00 63.53 114 SER A O 1
ATOM 871 N N . ASN A 1 115 ? -7.748 15.236 -6.169 1.00 55.53 115 ASN A N 1
ATOM 872 C CA . ASN A 1 115 ? -7.291 15.450 -7.553 1.00 55.53 115 ASN A CA 1
ATOM 873 C C . ASN A 1 115 ? -5.754 15.597 -7.648 1.00 55.53 115 ASN A C 1
ATOM 875 O O . ASN A 1 115 ? -5.246 16.078 -8.659 1.00 55.53 115 ASN A O 1
ATOM 879 N N . GLY A 1 116 ? -5.021 15.252 -6.585 1.00 56.44 116 GLY A N 1
ATOM 880 C CA . GLY A 1 116 ? -3.572 15.444 -6.471 1.00 56.44 116 GLY A CA 1
ATOM 881 C C . GLY A 1 116 ? -2.788 14.132 -6.470 1.00 56.44 116 GLY A C 1
ATOM 882 O O . GLY A 1 116 ? -3.334 13.074 -6.161 1.00 56.44 116 GLY A O 1
ATOM 883 N N . THR A 1 117 ? -1.501 14.217 -6.805 1.00 57.84 117 THR A N 1
ATOM 884 C CA . THR A 1 117 ? -0.506 13.158 -6.573 1.00 57.84 117 THR A CA 1
ATOM 885 C C . THR A 1 117 ? -0.301 12.944 -5.080 1.00 57.84 117 THR A C 1
ATOM 887 O O . THR A 1 117 ? -0.174 13.918 -4.336 1.00 57.84 117 THR A O 1
ATOM 890 N N . VAL A 1 118 ? -0.233 11.684 -4.651 1.00 60.75 118 VAL A N 1
ATOM 891 C CA . VAL A 1 118 ? 0.193 11.346 -3.292 1.00 60.75 118 VAL A CA 1
ATOM 892 C C . VAL A 1 118 ? 1.703 11.165 -3.368 1.00 60.75 118 VAL A C 1
ATOM 894 O O . VAL A 1 118 ? 2.199 10.133 -3.825 1.00 60.75 118 VAL A O 1
ATOM 897 N N . GLY A 1 119 ? 2.434 12.221 -3.006 1.00 57.72 119 GLY A N 1
ATOM 898 C CA . GLY A 1 119 ? 3.893 12.202 -2.988 1.00 57.72 119 GLY A CA 1
ATOM 899 C C . GLY A 1 119 ? 4.425 11.050 -2.134 1.00 57.72 119 GLY A C 1
ATOM 900 O O . GLY A 1 119 ? 3.786 10.604 -1.184 1.00 57.72 119 GLY A O 1
ATOM 901 N N . GLY A 1 120 ? 5.609 10.543 -2.481 1.00 54.31 120 GLY A N 1
ATOM 902 C CA . GLY A 1 120 ? 6.213 9.420 -1.761 1.00 54.31 120 GLY A CA 1
ATOM 903 C C . GLY A 1 120 ? 6.656 9.738 -0.333 1.00 54.31 120 GLY A C 1
ATOM 904 O O . GLY A 1 120 ? 6.916 8.805 0.419 1.00 54.31 120 GLY A O 1
ATOM 905 N N . THR A 1 121 ? 6.725 11.020 0.028 1.00 60.25 121 THR A N 1
ATOM 906 C CA . THR A 1 121 ? 7.118 11.511 1.349 1.00 60.25 121 THR A CA 1
ATOM 907 C C . THR A 1 121 ? 5.993 12.367 1.913 1.00 60.25 121 THR A C 1
ATOM 909 O O . THR A 1 121 ? 5.584 13.335 1.275 1.00 60.25 121 THR A O 1
ATOM 912 N N . LEU A 1 122 ? 5.514 12.029 3.111 1.00 63.22 122 LEU A N 1
ATOM 913 C CA . LEU A 1 122 ? 4.623 12.901 3.874 1.00 63.22 122 LEU A CA 1
ATOM 914 C C . LEU A 1 122 ? 5.450 14.017 4.515 1.00 63.22 122 LEU A C 1
ATOM 916 O O . LEU A 1 122 ? 6.146 13.785 5.505 1.00 63.22 122 LEU A O 1
ATOM 920 N N . GLU A 1 123 ? 5.386 15.218 3.953 1.00 60.31 123 GLU A N 1
ATOM 921 C CA . GLU A 1 123 ? 5.973 16.416 4.553 1.00 60.31 123 GLU A CA 1
ATOM 922 C C . GLU A 1 123 ? 4.856 17.370 4.997 1.00 60.31 123 GLU A C 1
ATOM 924 O O . GLU A 1 123 ? 3.978 17.690 4.197 1.00 60.31 123 GLU A O 1
ATOM 929 N N . PRO A 1 124 ? 4.859 17.852 6.253 1.00 52.25 124 PRO A N 1
ATOM 930 C CA . PRO A 1 124 ? 3.895 18.854 6.684 1.00 52.25 124 PRO A CA 1
ATOM 931 C C . PRO A 1 124 ? 4.113 20.198 5.965 1.00 52.25 124 PRO A C 1
ATOM 933 O O . PRO A 1 124 ? 5.258 20.653 5.878 1.00 52.25 124 PRO A O 1
ATOM 936 N N . PRO A 1 125 ? 3.045 20.915 5.570 1.00 53.06 125 PRO A N 1
ATOM 937 C CA . PRO A 1 125 ? 1.641 20.498 5.563 1.00 53.06 125 PRO A CA 1
ATOM 938 C C . PRO A 1 125 ? 1.298 19.617 4.349 1.00 53.06 125 PRO A C 1
ATOM 940 O O . PRO A 1 125 ? 1.660 19.950 3.221 1.00 53.06 125 PRO A O 1
ATOM 943 N N . ASP A 1 126 ? 0.527 18.548 4.574 1.00 76.00 126 ASP A N 1
ATOM 944 C CA . ASP A 1 126 ? 0.070 17.640 3.518 1.00 76.00 126 ASP A CA 1
ATOM 945 C C . ASP A 1 126 ? -1.465 17.618 3.439 1.00 76.00 126 ASP A C 1
ATOM 947 O O . ASP A 1 126 ? -2.147 17.010 4.264 1.00 76.00 126 ASP A O 1
ATOM 951 N N . ALA A 1 127 ? -2.013 18.256 2.401 1.00 82.31 127 ALA A N 1
ATOM 952 C CA . ALA A 1 127 ? -3.456 18.336 2.165 1.00 82.31 127 ALA A CA 1
ATOM 953 C C . ALA A 1 127 ? -4.128 16.958 1.999 1.00 82.31 127 ALA A C 1
ATOM 955 O O . ALA A 1 127 ? -5.335 16.821 2.223 1.00 82.31 127 ALA A O 1
ATOM 956 N N . VAL A 1 128 ? -3.369 15.933 1.590 1.00 85.69 128 VAL A N 1
ATOM 957 C CA . VAL A 1 128 ? -3.866 14.557 1.498 1.00 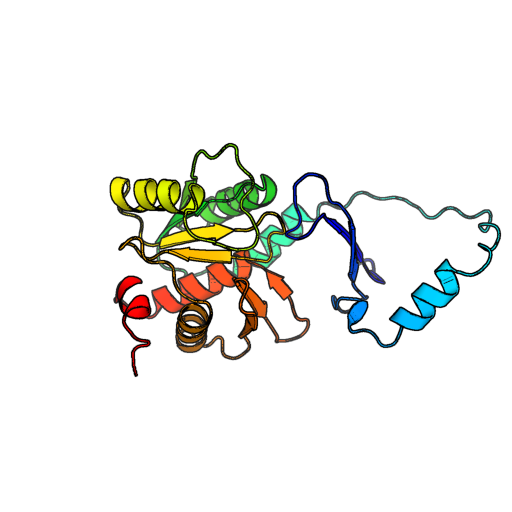85.69 128 VAL A CA 1
ATOM 958 C C . VAL A 1 128 ? -4.092 13.983 2.892 1.00 85.69 128 VAL A C 1
ATOM 960 O O . VAL A 1 128 ? -5.119 13.339 3.112 1.00 85.69 128 VAL A O 1
ATOM 963 N N . ALA A 1 129 ? -3.171 14.233 3.826 1.00 88.19 129 ALA A N 1
ATOM 964 C CA . ALA A 1 129 ? -3.320 13.811 5.213 1.00 88.19 129 ALA A CA 1
ATOM 965 C C . ALA A 1 129 ? -4.515 14.513 5.872 1.00 88.19 129 ALA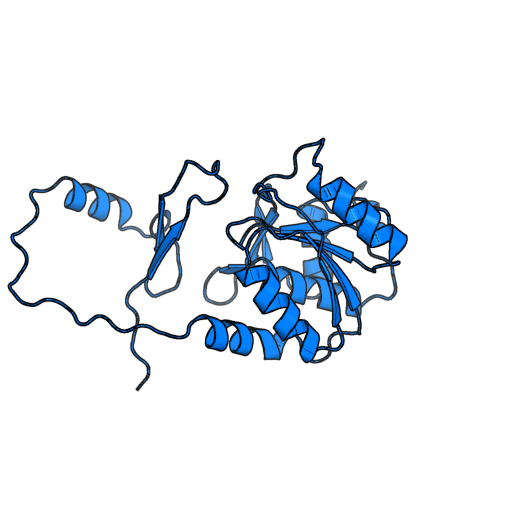 A C 1
ATOM 967 O O . ALA A 1 129 ? -5.341 13.835 6.475 1.00 88.19 129 ALA A O 1
ATOM 968 N N . ASP A 1 130 ? -4.675 15.823 5.670 1.00 89.62 130 ASP A N 1
ATOM 969 C CA . ASP A 1 130 ? -5.810 16.577 6.222 1.00 89.62 130 ASP A CA 1
ATOM 970 C C . ASP A 1 130 ? -7.155 16.032 5.712 1.00 89.62 130 ASP A C 1
ATOM 972 O O . ASP A 1 130 ? -8.048 15.715 6.496 1.00 89.62 130 ASP A O 1
ATOM 976 N N . SER A 1 131 ? -7.277 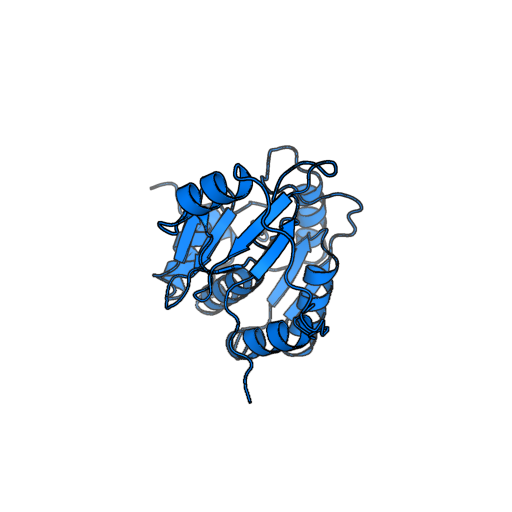15.826 4.395 1.00 91.56 131 SER A N 1
ATOM 977 C CA . SER A 1 131 ? -8.502 15.281 3.788 1.00 91.56 131 SER A CA 1
ATOM 978 C C . SER A 1 131 ? -8.793 13.847 4.244 1.00 91.56 131 SER A C 1
ATOM 980 O O . SER A 1 131 ? -9.949 13.436 4.352 1.00 91.56 131 SER A O 1
ATOM 982 N N . LEU A 1 132 ? -7.743 13.051 4.476 1.00 93.25 132 LEU A N 1
ATOM 983 C CA . LEU A 1 132 ? -7.891 11.703 5.010 1.00 93.25 132 LEU A CA 1
ATOM 984 C C . LEU A 1 132 ? -8.339 11.733 6.468 1.00 93.25 132 LEU A C 1
ATOM 986 O O . LEU A 1 132 ? -9.193 10.933 6.834 1.00 93.25 132 LEU A O 1
ATOM 990 N N . TYR A 1 133 ? -7.801 12.643 7.278 1.00 94.31 133 TYR A N 1
ATOM 991 C CA . TYR A 1 133 ? -8.224 12.799 8.662 1.00 94.31 133 TYR A CA 1
ATOM 992 C C . TYR A 1 133 ? -9.694 13.209 8.752 1.00 94.31 133 TYR A C 1
ATOM 994 O O . TYR A 1 133 ? -10.444 12.578 9.491 1.00 94.31 133 TYR A O 1
ATOM 1002 N N . GLU A 1 134 ? -10.136 14.180 7.944 1.00 94.44 134 GLU A N 1
ATOM 1003 C CA . GLU A 1 134 ? -11.553 14.558 7.867 1.00 94.44 134 GLU A CA 1
ATOM 1004 C C . GLU A 1 134 ? -12.445 13.352 7.553 1.00 94.44 134 GLU A C 1
ATOM 1006 O O . GLU A 1 134 ? -13.466 13.153 8.208 1.00 94.44 134 GLU A O 1
ATOM 1011 N N . LEU A 1 135 ? -12.040 12.516 6.591 1.00 95.50 135 LEU A N 1
ATOM 1012 C CA . LEU A 1 135 ? -12.760 11.291 6.254 1.00 95.50 135 LEU A CA 1
ATOM 1013 C C . LEU A 1 135 ? -12.761 10.289 7.421 1.00 95.50 135 LEU A C 1
ATOM 1015 O O . LEU A 1 135 ? -13.803 9.722 7.738 1.00 95.50 135 LEU A O 1
ATOM 1019 N N . VAL A 1 136 ? -11.607 10.061 8.055 1.00 95.88 136 VAL A N 1
ATOM 1020 C CA . VAL A 1 136 ? -11.465 9.129 9.184 1.00 95.88 136 VAL A CA 1
ATOM 1021 C C . VAL A 1 136 ? -12.340 9.554 10.363 1.00 95.88 136 VAL A C 1
ATOM 1023 O O . VAL A 1 136 ? -13.029 8.704 10.927 1.00 95.88 136 VAL A O 1
ATOM 1026 N N . ASP A 1 137 ? -12.361 10.843 10.693 1.00 96.19 137 ASP A N 1
ATOM 1027 C CA . ASP A 1 137 ? -13.153 11.393 11.793 1.00 96.19 137 ASP A CA 1
ATOM 1028 C C . ASP A 1 137 ? -14.657 11.378 11.478 1.00 96.19 137 ASP A C 1
ATOM 1030 O O . ASP A 1 137 ? -15.448 10.811 12.233 1.00 96.19 137 ASP A O 1
ATOM 1034 N N . GLN A 1 138 ? -15.078 11.910 10.326 1.00 96.06 138 GLN A N 1
ATOM 1035 C CA . GLN A 1 138 ? -16.503 11.995 9.968 1.00 96.06 138 GLN A CA 1
ATOM 1036 C C . GLN A 1 138 ? -17.164 10.620 9.872 1.00 96.06 138 GLN A C 1
ATOM 1038 O O . GLN A 1 138 ? -18.287 10.425 10.340 1.00 96.06 138 GLN A O 1
ATOM 1043 N N . GLU A 1 139 ? -16.453 9.658 9.291 1.00 96.25 139 GLU A N 1
ATOM 1044 C CA . GLU A 1 139 ? -16.979 8.319 9.053 1.00 96.25 139 GLU A CA 1
ATOM 1045 C C . GLU A 1 139 ? -16.652 7.350 10.188 1.00 96.25 139 GLU A C 1
ATOM 1047 O O . GLU A 1 139 ? -17.100 6.203 10.143 1.00 96.25 139 GLU A O 1
ATOM 1052 N N . GLN A 1 140 ? -15.922 7.791 11.221 1.00 94.81 140 GLN A N 1
ATOM 1053 C CA . GLN A 1 140 ? -15.495 6.972 12.360 1.00 94.81 140 GLN A CA 1
ATOM 1054 C C . GLN A 1 140 ? -14.779 5.695 11.886 1.00 94.81 140 GLN A C 1
ATOM 1056 O O . GLN A 1 140 ? -15.170 4.562 12.200 1.00 94.81 140 GLN A O 1
ATOM 1061 N N . LEU A 1 141 ? -13.765 5.886 11.040 1.00 95.56 141 LEU A N 1
ATOM 1062 C CA . LEU A 1 141 ? -12.958 4.808 10.473 1.00 95.56 141 LEU A CA 1
ATOM 1063 C C . LEU A 1 141 ? -11.911 4.336 11.486 1.00 95.56 141 LEU A C 1
ATOM 1065 O O . LEU A 1 141 ? -11.479 5.076 12.364 1.00 95.56 141 LEU A O 1
ATOM 1069 N N . ASN A 1 142 ? -11.481 3.081 11.364 1.00 93.69 142 ASN A N 1
ATOM 1070 C CA . ASN A 1 142 ? -10.499 2.496 12.281 1.00 93.69 142 ASN A CA 1
ATOM 1071 C C . ASN A 1 142 ? -9.052 2.855 11.914 1.00 93.69 142 ASN A C 1
ATOM 1073 O O . ASN A 1 142 ? -8.153 2.696 12.735 1.00 93.69 142 ASN A O 1
ATOM 1077 N N . LEU A 1 143 ? -8.823 3.229 10.655 1.00 94.88 143 LEU A N 1
ATOM 1078 C CA . LEU A 1 143 ? -7.502 3.429 10.073 1.00 94.88 143 LEU A CA 1
ATOM 1079 C C . LEU A 1 143 ? -7.620 4.315 8.830 1.00 94.88 143 LEU A C 1
ATOM 1081 O O . LEU A 1 143 ? -8.448 4.050 7.956 1.00 94.88 143 LEU A O 1
ATOM 1085 N N . GLY A 1 144 ? -6.734 5.295 8.704 1.00 95.94 144 GLY A N 1
ATOM 1086 C CA . GLY A 1 144 ? -6.404 5.921 7.430 1.00 95.94 144 GLY A CA 1
ATOM 1087 C C . GLY A 1 144 ? -5.188 5.247 6.785 1.00 95.94 144 GLY A C 1
ATOM 1088 O O . GLY A 1 144 ? -4.233 4.869 7.460 1.00 95.94 144 GLY A O 1
ATOM 1089 N N . PHE A 1 145 ? -5.208 5.092 5.468 1.00 95.31 145 PHE A N 1
ATOM 1090 C CA . PHE A 1 145 ? -4.160 4.453 4.683 1.00 95.31 145 PHE A CA 1
ATOM 1091 C C . PHE A 1 145 ? -3.786 5.330 3.492 1.00 95.31 145 PHE A C 1
ATOM 1093 O O . PHE A 1 145 ? -4.605 5.588 2.610 1.00 95.31 145 PHE A O 1
ATOM 1100 N N . ILE A 1 146 ? -2.536 5.774 3.460 1.00 92.81 146 ILE A N 1
ATOM 1101 C CA . ILE A 1 146 ? -1.987 6.607 2.392 1.00 92.81 146 ILE A CA 1
ATOM 1102 C C . ILE A 1 146 ? -1.064 5.733 1.552 1.00 92.81 146 ILE A C 1
ATOM 1104 O O . ILE A 1 146 ? -0.196 5.057 2.102 1.00 92.81 146 ILE A O 1
ATOM 1108 N N . VAL A 1 147 ? -1.239 5.746 0.231 1.00 90.06 147 VAL A N 1
ATOM 1109 C CA . VAL A 1 147 ? -0.414 4.986 -0.716 1.00 90.06 147 VAL A CA 1
ATOM 1110 C C . VAL A 1 147 ? 0.190 5.932 -1.732 1.00 90.06 147 VAL A C 1
ATOM 1112 O O . VAL A 1 147 ? -0.546 6.641 -2.421 1.00 90.06 147 VAL A O 1
ATOM 1115 N N . GLY A 1 148 ? 1.516 5.899 -1.842 1.00 83.44 148 GLY A N 1
ATOM 1116 C CA . GLY A 1 148 ? 2.238 6.648 -2.858 1.00 83.44 148 GLY A CA 1
ATOM 1117 C C . GLY A 1 148 ? 1.932 6.155 -4.271 1.00 83.44 148 GLY A C 1
ATOM 1118 O O . GLY A 1 148 ? 1.468 5.032 -4.491 1.00 83.44 148 GLY A O 1
ATOM 1119 N N . ASP A 1 149 ? 2.224 6.998 -5.254 1.00 79.38 149 ASP A N 1
ATOM 1120 C CA . ASP A 1 149 ? 1.887 6.742 -6.659 1.00 79.38 149 ASP A CA 1
ATOM 1121 C C . ASP A 1 149 ? 2.587 5.504 -7.252 1.00 79.38 149 ASP A C 1
ATOM 1123 O O . ASP A 1 149 ? 2.084 4.895 -8.200 1.00 79.38 149 ASP A O 1
ATOM 1127 N N . ASP A 1 150 ? 3.713 5.086 -6.666 1.00 77.44 150 ASP A N 1
ATOM 1128 C CA . ASP A 1 150 ? 4.448 3.881 -7.056 1.00 77.44 150 ASP A CA 1
ATOM 1129 C C . ASP A 1 150 ? 3.849 2.576 -6.492 1.00 77.44 150 ASP A C 1
ATOM 1131 O O . ASP A 1 150 ? 4.290 1.489 -6.874 1.00 77.44 150 ASP A O 1
ATOM 1135 N N . GLY A 1 151 ? 2.850 2.661 -5.603 1.00 84.50 151 GLY A N 1
ATOM 1136 C CA . GLY A 1 151 ? 2.236 1.514 -4.926 1.00 84.50 151 GLY A CA 1
ATOM 1137 C C . GLY A 1 151 ? 3.153 0.812 -3.914 1.00 84.50 151 GLY A C 1
ATOM 1138 O O . GLY A 1 151 ? 2.811 -0.263 -3.413 1.00 84.50 151 GLY A O 1
ATOM 1139 N N . ARG A 1 152 ? 4.323 1.391 -3.617 1.00 87.06 152 ARG A N 1
ATOM 1140 C CA . ARG A 1 152 ? 5.355 0.813 -2.748 1.00 87.06 152 ARG A CA 1
ATOM 1141 C C . ARG A 1 152 ? 5.472 1.547 -1.424 1.00 87.06 152 ARG A C 1
ATOM 1143 O O . ARG A 1 152 ? 5.631 0.876 -0.406 1.00 87.06 152 ARG A O 1
ATOM 1150 N N . SER A 1 153 ? 5.430 2.880 -1.430 1.00 88.38 153 SER A N 1
ATOM 1151 C CA . SER A 1 153 ? 5.402 3.653 -0.187 1.00 88.38 153 SER A CA 1
ATOM 1152 C C . SER A 1 153 ? 3.986 3.722 0.376 1.00 88.38 153 SER A C 1
ATOM 1154 O O . SER A 1 153 ? 2.999 3.855 -0.356 1.00 88.38 153 SER A O 1
ATOM 1156 N N . CYS A 1 154 ? 3.878 3.618 1.696 1.00 92.19 154 CYS A N 1
ATOM 1157 C CA . CYS A 1 154 ? 2.622 3.805 2.390 1.00 92.19 154 CYS A CA 1
ATOM 1158 C C . CYS A 1 154 ? 2.790 4.323 3.811 1.00 92.19 154 CYS A C 1
ATOM 1160 O O . CYS A 1 154 ? 3.806 4.099 4.469 1.00 92.19 154 CYS A O 1
ATOM 1162 N N . TYR A 1 155 ? 1.727 4.944 4.303 1.00 93.06 155 TYR A N 1
ATOM 1163 C CA . TYR A 1 155 ? 1.635 5.451 5.661 1.00 93.06 155 TYR A CA 1
ATOM 1164 C C . TYR A 1 155 ? 0.276 5.116 6.258 1.00 93.06 155 TYR A C 1
ATOM 1166 O O . TYR A 1 155 ? -0.720 4.958 5.546 1.00 93.06 155 TYR A O 1
ATOM 1174 N N . PHE A 1 156 ? 0.253 5.007 7.580 1.00 94.81 156 PHE A N 1
ATOM 1175 C CA . PHE A 1 156 ? -0.924 4.618 8.339 1.00 94.81 156 PHE A CA 1
ATOM 1176 C C . PHE A 1 156 ? -1.274 5.733 9.312 1.00 94.81 156 PHE A C 1
ATOM 1178 O O . PHE A 1 156 ? -0.406 6.227 10.023 1.00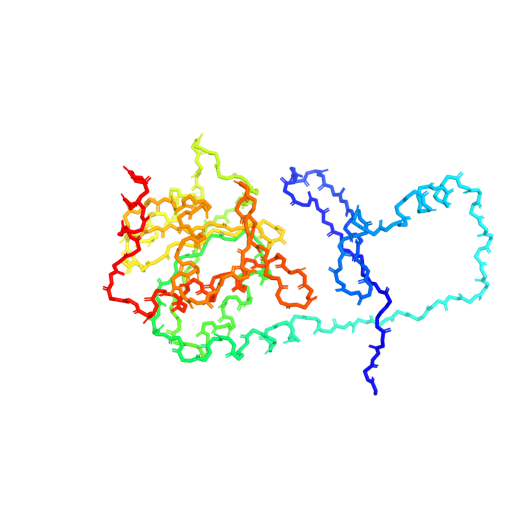 94.81 156 PHE A O 1
ATOM 1185 N N . MET A 1 157 ? -2.539 6.124 9.324 1.00 94.88 157 MET A N 1
ATOM 1186 C CA . MET A 1 157 ? -3.085 7.162 10.184 1.00 94.88 157 MET A CA 1
ATOM 1187 C C . MET A 1 157 ? -4.017 6.514 11.200 1.00 94.88 157 MET A C 1
ATOM 1189 O O . MET A 1 157 ? -4.929 5.774 10.830 1.00 94.88 157 MET A O 1
ATOM 1193 N N . ALA A 1 158 ? -3.773 6.772 12.478 1.00 95.44 158 ALA A N 1
ATOM 1194 C CA . ALA A 1 158 ? -4.653 6.362 13.557 1.00 95.44 158 ALA A CA 1
ATOM 1195 C C . ALA A 1 158 ? -5.992 7.093 13.487 1.00 95.44 158 ALA A C 1
ATOM 1197 O O . ALA A 1 158 ? -6.121 8.148 12.871 1.00 95.44 158 ALA A O 1
ATOM 1198 N N . GLU A 1 159 ? -6.987 6.554 14.181 1.00 94.38 159 GLU A N 1
ATOM 1199 C CA . GLU A 1 159 ? -8.290 7.198 14.330 1.00 94.38 159 GLU A CA 1
ATOM 1200 C C . GLU A 1 159 ? -8.208 8.562 15.043 1.00 94.38 159 GLU A C 1
ATOM 1202 O O . GLU A 1 159 ? -9.119 9.371 14.926 1.00 94.38 159 GLU A O 1
ATOM 1207 N N . SER A 1 160 ? -7.096 8.848 15.734 1.00 93.62 160 SER A N 1
ATOM 1208 C CA . SER A 1 160 ? -6.781 10.163 16.308 1.00 93.62 160 SER A CA 1
ATOM 1209 C C . SER A 1 160 ? -6.278 11.196 15.289 1.00 93.62 160 SER A C 1
ATOM 1211 O O . SER A 1 160 ? -6.055 12.345 15.661 1.00 93.62 160 SER A O 1
ATOM 1213 N N . GLY A 1 161 ? -6.036 10.797 14.035 1.00 91.75 161 GLY A N 1
ATOM 1214 C CA . GLY A 1 161 ? -5.399 11.622 13.002 1.00 91.75 161 GLY A CA 1
ATOM 1215 C C . GLY A 1 161 ? -3.870 11.593 13.013 1.00 91.75 161 GLY A C 1
ATOM 1216 O O . GLY A 1 161 ? -3.233 12.095 12.089 1.00 91.75 161 GLY A O 1
ATOM 1217 N N . GLU A 1 162 ? -3.255 10.968 14.018 1.00 92.88 162 GLU A N 1
ATOM 1218 C CA . GLU A 1 162 ? -1.800 10.837 14.089 1.00 92.88 162 GLU A CA 1
ATOM 1219 C C . GLU A 1 162 ? -1.281 9.802 13.087 1.00 92.88 162 GLU A C 1
ATOM 1221 O O . GLU A 1 162 ? -1.788 8.683 12.994 1.00 92.88 162 GLU A O 1
ATOM 1226 N N . ILE A 1 163 ? -0.227 10.158 12.357 1.00 92.31 163 ILE A N 1
ATOM 1227 C CA . ILE A 1 163 ? 0.425 9.257 11.406 1.00 92.31 163 ILE A CA 1
ATOM 1228 C C . ILE A 1 163 ? 1.488 8.439 12.130 1.00 92.31 163 ILE A C 1
ATOM 1230 O O . ILE A 1 163 ? 2.337 8.982 12.836 1.00 92.31 163 ILE A O 1
ATOM 1234 N N . LEU A 1 164 ? 1.461 7.126 11.923 1.00 92.12 164 LEU A N 1
ATOM 1235 C CA . LEU A 1 164 ? 2.460 6.223 12.465 1.00 92.12 164 LEU A CA 1
ATOM 1236 C C . LEU A 1 164 ? 3.792 6.456 11.766 1.00 92.12 164 LEU A C 1
ATOM 1238 O O . LEU A 1 164 ? 3.911 6.339 10.543 1.00 92.12 164 LEU A O 1
ATOM 1242 N N . LEU A 1 165 ? 4.821 6.687 12.573 1.00 90.81 165 LEU A N 1
ATOM 1243 C CA . LEU A 1 165 ? 6.195 6.677 12.102 1.00 90.81 165 LEU A CA 1
ATOM 1244 C C . LEU A 1 165 ? 6.558 5.281 11.559 1.00 90.81 165 LEU A C 1
ATOM 1246 O O . LEU A 1 165 ? 6.011 4.272 12.027 1.00 90.81 165 LEU A O 1
ATOM 1250 N N . PRO A 1 166 ? 7.520 5.175 10.624 1.00 90.25 166 PRO A N 1
ATOM 1251 C CA . PRO A 1 166 ? 7.938 3.883 10.083 1.00 90.25 166 PRO A CA 1
ATOM 1252 C C . PRO A 1 166 ? 8.300 2.844 11.154 1.00 90.25 166 PRO A C 1
ATOM 1254 O O . PRO A 1 166 ? 7.890 1.688 11.064 1.00 90.25 166 PRO A O 1
ATOM 1257 N N . GLU A 1 167 ? 8.975 3.259 12.229 1.00 90.00 167 GLU A N 1
ATOM 1258 C CA . GLU A 1 167 ? 9.353 2.369 13.339 1.00 90.00 167 GLU A CA 1
ATOM 1259 C C . GLU A 1 167 ? 8.161 1.912 14.194 1.00 90.00 167 GLU A C 1
ATOM 1261 O O . GLU A 1 167 ? 8.143 0.789 14.711 1.00 90.00 167 GLU A O 1
ATOM 1266 N N . GLN A 1 168 ? 7.127 2.747 14.317 1.00 92.31 168 GLN A N 1
ATOM 1267 C CA . GLN A 1 168 ? 5.880 2.391 15.001 1.00 92.31 168 GLN A CA 1
ATOM 1268 C C . GLN A 1 168 ? 5.112 1.350 14.197 1.00 92.31 168 GLN A C 1
ATOM 1270 O O . GLN A 1 168 ? 4.703 0.317 14.730 1.00 92.31 168 GLN A O 1
ATOM 1275 N N . THR A 1 169 ? 5.001 1.581 12.888 1.00 93.50 169 THR A N 1
ATOM 1276 C CA . THR A 1 169 ? 4.421 0.615 11.954 1.00 93.50 169 THR A CA 1
ATOM 1277 C C . THR A 1 169 ? 5.186 -0.706 12.001 1.00 93.50 169 THR A C 1
ATOM 1279 O O . THR A 1 169 ? 4.582 -1.773 12.104 1.00 93.50 169 THR A O 1
ATOM 1282 N N . LEU A 1 170 ? 6.520 -0.655 12.002 1.00 92.19 170 LEU A N 1
ATOM 1283 C CA . LEU A 1 170 ? 7.363 -1.842 12.086 1.00 92.19 170 LEU A CA 1
ATOM 1284 C C . LEU A 1 170 ? 7.149 -2.617 13.392 1.00 92.19 170 LEU A C 1
ATOM 1286 O O . LEU A 1 170 ? 7.054 -3.846 13.378 1.00 92.19 170 LEU A O 1
ATOM 1290 N N . SER A 1 171 ? 7.036 -1.908 14.514 1.00 91.88 171 SER A N 1
ATOM 1291 C CA . SER A 1 171 ? 6.753 -2.500 15.825 1.00 91.88 171 SER A CA 1
ATOM 1292 C C . SER A 1 171 ? 5.403 -3.222 15.840 1.00 91.88 171 SER A C 1
ATOM 1294 O O . SER A 1 171 ? 5.316 -4.362 16.303 1.00 91.88 171 SER A O 1
ATOM 1296 N N . LEU A 1 172 ? 4.372 -2.618 15.247 1.00 93.06 172 LEU A N 1
ATOM 1297 C CA . LEU A 1 172 ? 3.050 -3.227 15.101 1.00 93.06 172 LEU A CA 1
ATOM 1298 C C . LEU A 1 172 ? 3.063 -4.444 14.154 1.00 93.06 172 LEU A C 1
ATOM 1300 O O . LEU A 1 172 ? 2.454 -5.477 14.443 1.00 93.06 172 LEU A O 1
ATOM 1304 N N . LEU A 1 173 ? 3.789 -4.384 13.038 1.00 93.06 173 LEU A N 1
ATOM 1305 C CA . LEU A 1 173 ? 3.957 -5.533 12.137 1.00 93.06 173 LEU A CA 1
ATOM 1306 C C . LEU A 1 173 ? 4.665 -6.702 12.841 1.00 93.06 173 LEU A C 1
ATOM 1308 O O . LEU A 1 173 ? 4.235 -7.851 12.730 1.00 93.06 173 LEU A O 1
ATOM 1312 N N . ARG A 1 174 ? 5.695 -6.419 13.643 1.00 91.94 174 ARG A N 1
ATOM 1313 C CA . ARG A 1 174 ? 6.394 -7.430 14.451 1.00 91.94 174 ARG A CA 1
ATOM 1314 C C . ARG A 1 174 ? 5.493 -8.044 15.519 1.00 91.94 174 ARG A C 1
ATOM 1316 O O . ARG A 1 174 ? 5.506 -9.263 15.677 1.00 91.94 174 ARG A O 1
ATOM 1323 N N . PHE A 1 175 ? 4.665 -7.239 16.187 1.00 91.62 175 PHE A N 1
ATOM 1324 C CA . PHE A 1 175 ? 3.637 -7.735 17.110 1.00 91.62 175 PHE A CA 1
ATOM 1325 C C . PHE A 1 175 ? 2.673 -8.723 16.428 1.00 91.62 175 PHE A C 1
ATOM 1327 O O . PHE A 1 175 ? 2.293 -9.740 17.013 1.00 91.62 175 PHE A O 1
ATOM 1334 N N . GLY A 1 176 ? 2.343 -8.485 15.156 1.00 89.81 176 GLY A N 1
ATOM 1335 C CA . GLY A 1 176 ? 1.536 -9.384 14.328 1.00 89.81 176 GLY A CA 1
ATOM 1336 C C . GLY A 1 176 ? 2.214 -10.671 13.867 1.00 89.81 176 GLY A C 1
ATOM 1337 O O . GLY A 1 176 ? 1.620 -11.395 13.074 1.00 89.81 176 GLY A O 1
ATOM 1338 N N . ALA A 1 177 ? 3.422 -10.969 14.354 1.00 89.81 177 ALA A N 1
ATOM 1339 C CA . ALA A 1 177 ? 4.261 -12.079 13.909 1.00 89.81 177 ALA A CA 1
ATOM 1340 C C . ALA A 1 177 ? 4.755 -11.950 12.454 1.00 89.81 177 ALA A C 1
ATOM 1342 O O . ALA A 1 177 ? 4.921 -12.950 11.757 1.00 89.81 177 ALA A O 1
ATOM 1343 N N . PHE A 1 178 ? 5.071 -10.724 12.018 1.00 88.94 178 PHE A N 1
ATOM 1344 C CA . PHE A 1 178 ? 5.783 -10.458 10.763 1.00 88.94 178 PHE A CA 1
ATOM 1345 C C . PHE A 1 178 ? 7.203 -9.909 11.023 1.00 88.94 178 PHE A C 1
ATOM 1347 O O . PHE A 1 178 ? 7.475 -8.748 10.713 1.00 88.94 178 PHE A O 1
ATOM 1354 N N . PRO A 1 179 ? 8.127 -10.707 11.602 1.00 85.69 179 PRO A N 1
ATOM 1355 C CA . PRO A 1 179 ? 9.476 -10.245 11.947 1.00 85.69 179 PRO A CA 1
ATOM 1356 C C . PRO A 1 179 ? 10.346 -9.932 10.722 1.00 85.69 179 PRO A C 1
ATOM 1358 O O . PRO A 1 179 ? 11.263 -9.122 10.814 1.00 85.69 179 PRO A O 1
ATOM 1361 N N . ASP A 1 180 ? 10.011 -10.523 9.575 1.00 87.00 180 ASP A N 1
ATOM 1362 C CA . ASP A 1 180 ? 10.773 -10.441 8.324 1.00 87.00 180 ASP A CA 1
ATOM 1363 C C . ASP A 1 180 ? 10.462 -9.171 7.512 1.00 87.00 180 ASP A C 1
ATOM 1365 O O . ASP A 1 180 ? 10.742 -9.101 6.311 1.00 87.00 180 ASP A O 1
ATOM 1369 N N . VAL A 1 181 ? 9.799 -8.190 8.127 1.00 88.62 181 VAL A N 1
ATOM 1370 C CA . VAL A 1 181 ? 9.577 -6.880 7.519 1.00 88.62 181 VAL A CA 1
ATOM 1371 C C . VAL A 1 181 ? 10.700 -5.949 7.947 1.00 88.62 181 VAL A C 1
ATOM 1373 O O . VAL A 1 181 ? 11.068 -5.898 9.121 1.00 88.62 181 VAL A O 1
ATOM 1376 N N . THR A 1 182 ? 11.235 -5.198 6.995 1.00 89.06 182 THR A N 1
ATOM 1377 C CA . THR A 1 182 ? 12.100 -4.044 7.258 1.00 89.06 182 THR A CA 1
ATOM 1378 C C . THR A 1 182 ? 11.479 -2.804 6.633 1.00 89.06 182 THR A C 1
ATOM 1380 O O . THR A 1 182 ? 10.617 -2.917 5.766 1.00 89.06 182 THR A O 1
ATOM 1383 N N . THR A 1 183 ? 11.898 -1.620 7.062 1.00 88.94 183 THR A N 1
ATOM 1384 C CA . THR A 1 183 ? 11.431 -0.354 6.489 1.00 88.94 183 THR A CA 1
ATOM 1385 C C . THR A 1 183 ? 12.615 0.514 6.100 1.00 88.94 183 THR A C 1
ATOM 1387 O O . THR A 1 183 ? 13.698 0.372 6.670 1.00 88.94 183 THR A O 1
ATOM 1390 N N . ASP A 1 184 ? 12.415 1.403 5.134 1.00 82.12 184 ASP A N 1
ATOM 1391 C CA . ASP A 1 184 ? 13.203 2.631 5.060 1.00 82.12 184 ASP A CA 1
ATOM 1392 C C . ASP A 1 184 ? 12.476 3.781 5.784 1.00 82.12 184 ASP A C 1
ATOM 1394 O O . ASP A 1 184 ? 11.356 3.622 6.278 1.00 82.12 184 ASP A O 1
ATOM 1398 N N . TYR A 1 185 ? 13.118 4.946 5.875 1.00 71.69 185 TYR A N 1
ATOM 1399 C CA . TYR A 1 185 ? 12.511 6.140 6.474 1.00 71.69 185 TYR A CA 1
ATOM 1400 C C . TYR A 1 185 ? 11.392 6.758 5.607 1.00 71.69 185 TYR A C 1
ATOM 1402 O O . TYR A 1 185 ? 10.688 7.648 6.073 1.00 71.69 185 TYR A O 1
ATOM 1410 N N . GLY A 1 186 ? 11.205 6.295 4.365 1.00 78.62 186 GLY A N 1
ATOM 1411 C CA . GLY A 1 186 ? 10.252 6.820 3.380 1.00 78.62 186 GLY A CA 1
ATOM 1412 C C . GLY A 1 186 ? 8.953 6.018 3.276 1.00 78.62 186 GLY A C 1
ATOM 1413 O O . GLY A 1 186 ? 8.307 6.031 2.231 1.00 78.62 186 GLY A O 1
ATOM 1414 N N . GLY A 1 187 ? 8.587 5.266 4.319 1.00 85.06 187 GLY A N 1
ATOM 1415 C CA . GLY A 1 187 ? 7.338 4.498 4.342 1.00 85.06 187 GLY A CA 1
ATOM 1416 C C . GLY A 1 187 ? 7.323 3.297 3.391 1.00 85.06 187 GLY A C 1
ATOM 1417 O O . GLY A 1 187 ? 6.251 2.803 3.047 1.00 85.06 187 GLY A O 1
ATOM 1418 N N . ARG A 1 188 ? 8.484 2.811 2.936 1.00 89.38 188 ARG A N 1
ATOM 1419 C CA . ARG A 1 188 ? 8.578 1.581 2.141 1.00 89.38 188 ARG A CA 1
ATOM 1420 C C . ARG A 1 188 ? 8.909 0.398 3.032 1.00 89.38 188 ARG A C 1
ATOM 1422 O O . ARG A 1 188 ? 9.978 0.343 3.640 1.00 89.38 188 ARG A O 1
ATOM 1429 N N . TYR A 1 189 ? 8.016 -0.585 3.033 1.00 90.50 189 TYR A N 1
ATOM 1430 C CA . TYR A 1 189 ? 8.142 -1.795 3.837 1.00 90.50 189 TYR A CA 1
ATOM 1431 C C . TYR A 1 189 ? 8.497 -2.987 2.952 1.00 90.50 189 TYR A C 1
ATOM 1433 O O . TYR A 1 189 ? 7.762 -3.353 2.036 1.00 90.50 189 TYR A O 1
ATOM 1441 N N . TRP A 1 190 ? 9.633 -3.608 3.245 1.00 89.50 190 TRP A N 1
ATOM 1442 C CA . TRP A 1 190 ? 10.202 -4.710 2.481 1.00 89.50 190 TRP A CA 1
ATOM 1443 C C . TRP A 1 190 ? 9.880 -6.042 3.154 1.00 89.50 190 TRP A C 1
ATOM 1445 O O . TRP A 1 190 ? 10.268 -6.284 4.295 1.00 89.50 190 TRP A O 1
ATOM 1455 N N . LEU A 1 191 ? 9.174 -6.919 2.440 1.00 87.50 191 LEU A N 1
ATOM 1456 C CA . LEU A 1 191 ? 8.727 -8.228 2.921 1.00 87.50 191 LEU A CA 1
ATOM 1457 C C . LEU A 1 191 ? 9.731 -9.303 2.477 1.00 87.50 191 LEU A C 1
ATOM 1459 O O . LEU A 1 191 ? 9.823 -9.574 1.284 1.00 87.50 191 LEU A O 1
ATOM 1463 N N . THR A 1 192 ? 10.491 -9.903 3.402 1.00 73.19 192 THR A N 1
ATOM 1464 C CA . THR A 1 192 ? 11.729 -10.639 3.046 1.00 73.19 192 THR A CA 1
ATOM 1465 C C . THR A 1 192 ? 11.745 -12.185 3.000 1.00 73.19 192 THR A C 1
ATOM 1467 O O . THR A 1 192 ? 12.796 -12.713 2.631 1.00 73.19 192 THR A O 1
ATOM 1470 N N . PRO A 1 193 ? 10.675 -12.980 3.229 1.00 61.16 193 PRO A N 1
ATOM 1471 C CA . PRO A 1 193 ? 10.762 -14.407 2.916 1.00 61.16 193 PRO A CA 1
ATOM 1472 C C . PRO A 1 193 ? 10.659 -14.654 1.396 1.00 61.16 193 PRO A C 1
ATOM 1474 O O . PRO A 1 193 ? 9.597 -14.493 0.797 1.00 61.16 193 PRO A O 1
ATOM 1477 N N . GLY A 1 194 ? 11.766 -15.083 0.776 1.00 64.25 194 GLY A N 1
ATOM 1478 C CA . GLY A 1 194 ? 11.846 -15.512 -0.630 1.00 64.25 194 GLY A CA 1
ATOM 1479 C C . GLY A 1 194 ? 12.431 -14.452 -1.569 1.00 64.25 194 GLY A C 1
ATOM 1480 O O . GLY A 1 194 ? 13.607 -14.522 -1.918 1.00 64.25 194 GLY A O 1
ATOM 1481 N N . SER A 1 195 ? 11.618 -13.473 -1.966 1.00 60.78 195 SER A N 1
ATOM 1482 C CA . SER A 1 195 ? 12.015 -12.320 -2.790 1.00 60.78 195 SER A CA 1
ATOM 1483 C C . SER A 1 195 ? 11.516 -11.047 -2.109 1.00 60.78 195 SER A C 1
ATOM 1485 O O . SER A 1 195 ? 10.320 -10.994 -1.810 1.00 60.78 195 SER A O 1
ATOM 1487 N N . PRO A 1 196 ? 12.351 -10.026 -1.860 1.00 71.25 196 PRO A N 1
ATOM 1488 C CA . PRO A 1 196 ? 11.879 -8.803 -1.248 1.00 71.25 196 PRO A CA 1
ATOM 1489 C C . PRO A 1 196 ? 10.901 -8.114 -2.162 1.00 71.25 196 PRO A C 1
ATOM 1491 O O . PRO A 1 196 ? 11.213 -7.741 -3.290 1.00 71.25 196 PRO A O 1
ATOM 1494 N N . GLN A 1 197 ? 9.716 -7.923 -1.617 1.00 82.62 197 GLN A N 1
ATOM 1495 C CA . GLN A 1 197 ? 8.671 -7.147 -2.242 1.00 82.62 197 GLN A CA 1
ATOM 1496 C C . GLN A 1 197 ? 8.438 -5.928 -1.370 1.00 82.62 197 GLN A C 1
ATOM 1498 O O . GLN A 1 197 ? 8.221 -6.062 -0.165 1.00 82.62 197 GLN A O 1
ATOM 1503 N N . CYS A 1 198 ? 8.517 -4.753 -1.982 1.00 87.69 198 CYS A N 1
ATOM 1504 C CA . CYS A 1 198 ? 7.982 -3.537 -1.400 1.00 87.69 198 CYS A CA 1
ATOM 1505 C C . CYS A 1 198 ? 6.587 -3.343 -1.983 1.00 87.69 198 CYS A C 1
ATOM 1507 O O . CYS A 1 198 ? 6.457 -3.118 -3.185 1.00 87.69 198 CYS A O 1
ATOM 1509 N N . ASP A 1 199 ? 5.560 -3.511 -1.159 1.00 89.94 199 ASP A N 1
ATOM 1510 C CA . ASP A 1 199 ? 4.169 -3.555 -1.607 1.00 89.94 199 ASP A CA 1
ATOM 1511 C C . ASP A 1 199 ? 3.269 -2.981 -0.507 1.00 89.94 199 ASP A C 1
ATOM 1513 O O . ASP A 1 199 ? 3.108 -3.575 0.568 1.00 89.94 199 ASP A O 1
ATOM 1517 N N . ALA A 1 200 ? 2.692 -1.809 -0.778 1.00 92.44 200 ALA A N 1
ATOM 1518 C CA . ALA A 1 200 ? 1.840 -1.095 0.163 1.00 92.44 200 ALA A CA 1
ATOM 1519 C C . ALA A 1 200 ? 0.599 -1.911 0.556 1.00 92.44 200 ALA A C 1
ATOM 1521 O O . ALA A 1 200 ? 0.211 -1.940 1.723 1.00 92.44 200 ALA A O 1
ATOM 1522 N N . LEU A 1 201 ? -0.011 -2.623 -0.394 1.00 92.44 201 LEU A N 1
ATOM 1523 C CA . LEU A 1 201 ? -1.236 -3.387 -0.160 1.00 92.44 201 LEU A CA 1
ATOM 1524 C C . LEU A 1 201 ? -0.962 -4.647 0.659 1.00 92.44 201 LEU A C 1
ATOM 1526 O O . LEU A 1 201 ? -1.707 -4.956 1.588 1.00 92.44 201 LEU A O 1
ATOM 1530 N N . ARG A 1 202 ? 0.140 -5.354 0.387 1.00 92.25 202 ARG A N 1
ATOM 1531 C CA . ARG A 1 202 ? 0.578 -6.468 1.246 1.00 92.25 202 ARG A CA 1
ATOM 1532 C C . ARG A 1 202 ? 0.950 -5.990 2.645 1.00 92.25 202 ARG A C 1
ATOM 1534 O O . ARG A 1 202 ? 0.711 -6.717 3.610 1.00 92.25 202 ARG A O 1
ATOM 1541 N N . THR A 1 203 ? 1.515 -4.793 2.762 1.00 94.06 203 THR A N 1
ATOM 1542 C CA . THR A 1 203 ? 1.824 -4.184 4.060 1.00 94.06 203 THR A CA 1
ATOM 1543 C C . THR A 1 203 ? 0.546 -3.874 4.832 1.00 94.06 203 THR A C 1
ATOM 1545 O O . THR A 1 203 ? 0.440 -4.274 5.990 1.00 94.06 203 THR A O 1
ATOM 1548 N N . LEU A 1 204 ? -0.461 -3.278 4.180 1.00 94.06 204 LEU A N 1
ATOM 1549 C CA . LEU A 1 204 ? -1.779 -3.040 4.771 1.00 94.06 204 LEU A CA 1
ATOM 1550 C C . LEU A 1 204 ? -2.393 -4.333 5.316 1.00 94.06 204 LEU A C 1
ATOM 1552 O O . LEU A 1 204 ? -2.813 -4.365 6.466 1.00 94.06 204 LEU A O 1
ATOM 1556 N N . VAL A 1 205 ? -2.401 -5.416 4.533 1.00 91.56 205 VAL A N 1
ATOM 1557 C CA . VAL A 1 205 ? -2.939 -6.713 4.985 1.00 91.56 205 VAL A CA 1
ATOM 1558 C C . VAL A 1 205 ? -2.298 -7.167 6.286 1.00 91.56 205 VAL A C 1
ATOM 1560 O O . VAL A 1 205 ? -2.986 -7.578 7.219 1.00 91.56 205 VAL A O 1
ATOM 1563 N N . ARG A 1 206 ? -0.964 -7.117 6.342 1.00 92.62 206 ARG A N 1
ATOM 1564 C CA . ARG A 1 206 ? -0.207 -7.541 7.520 1.00 92.62 206 ARG A CA 1
ATOM 1565 C C . ARG A 1 206 ? -0.511 -6.644 8.713 1.00 92.62 206 ARG A C 1
ATOM 1567 O O . ARG A 1 206 ? -0.713 -7.166 9.802 1.00 92.62 206 ARG A O 1
ATOM 1574 N N . LEU A 1 207 ? -0.614 -5.333 8.502 1.00 93.56 207 LEU A N 1
ATOM 1575 C CA . LEU A 1 207 ? -0.983 -4.385 9.550 1.00 93.56 207 LEU A CA 1
ATOM 1576 C C . LEU A 1 207 ? -2.384 -4.671 10.101 1.00 93.56 207 LEU A C 1
ATOM 1578 O O . LEU A 1 207 ? -2.562 -4.748 11.313 1.00 93.56 207 LEU A O 1
ATOM 1582 N N . VAL A 1 208 ? -3.370 -4.892 9.230 1.00 92.06 208 VAL A N 1
ATOM 1583 C CA . VAL A 1 208 ? -4.741 -5.208 9.650 1.00 92.06 208 VAL A CA 1
ATOM 1584 C C . VAL A 1 208 ? -4.789 -6.552 10.391 1.00 92.06 208 VAL A C 1
ATOM 1586 O O . VAL A 1 208 ? -5.490 -6.671 11.394 1.00 92.06 208 VAL A O 1
ATOM 1589 N N . HIS A 1 209 ? -3.991 -7.548 9.987 1.00 91.06 209 HIS A N 1
ATOM 1590 C CA . HIS A 1 209 ? -3.811 -8.779 10.772 1.00 91.06 209 HIS A CA 1
ATOM 1591 C C . HIS A 1 209 ? -3.199 -8.517 12.146 1.00 91.06 209 HIS A C 1
ATOM 1593 O O . HIS A 1 209 ? -3.696 -9.057 13.132 1.00 91.06 209 HIS A O 1
ATOM 1599 N N . SER A 1 210 ? -2.151 -7.692 12.233 1.00 92.38 210 SER A N 1
ATOM 1600 C CA . SER A 1 210 ? -1.552 -7.300 13.514 1.00 92.38 210 SER A CA 1
ATOM 1601 C C . SER A 1 210 ? -2.584 -6.663 14.436 1.00 92.38 210 SER A C 1
ATOM 1603 O O . SER A 1 210 ? -2.684 -7.045 15.602 1.00 92.38 210 SER A O 1
ATOM 1605 N N . LEU A 1 211 ? -3.382 -5.735 13.903 1.00 91.25 211 LEU A N 1
ATOM 1606 C CA . LEU A 1 211 ? -4.444 -5.067 14.647 1.00 91.25 211 LEU A CA 1
ATOM 1607 C C . LEU A 1 211 ? -5.548 -6.037 15.051 1.00 91.25 211 LEU A C 1
ATOM 1609 O O . LEU A 1 211 ? -6.008 -5.985 16.180 1.00 91.25 211 LEU A O 1
ATOM 1613 N N . GLY A 1 212 ? -5.907 -6.995 14.196 1.00 89.06 212 GLY A N 1
ATOM 1614 C CA . GLY A 1 212 ? -6.897 -8.022 14.517 1.00 89.06 212 GLY A CA 1
ATOM 1615 C C . GLY A 1 212 ? -6.535 -8.898 15.726 1.00 89.06 212 GLY A C 1
ATOM 1616 O O . GLY A 1 212 ? -7.426 -9.518 16.311 1.00 89.06 212 GLY A O 1
ATOM 1617 N N . ARG A 1 213 ? -5.257 -8.938 16.128 1.00 89.25 213 ARG A N 1
ATOM 1618 C CA . ARG A 1 213 ? -4.765 -9.678 17.307 1.00 89.25 213 ARG A CA 1
ATOM 1619 C C . ARG A 1 213 ? -4.873 -8.897 18.616 1.00 89.25 213 ARG A C 1
ATOM 1621 O O . ARG A 1 213 ? -4.619 -9.476 19.669 1.00 89.25 213 ARG A O 1
ATOM 1628 N N . SER A 1 214 ? -5.214 -7.615 18.552 1.00 86.75 214 SER A N 1
ATOM 1629 C CA . SER A 1 214 ? -5.441 -6.762 19.711 1.00 86.75 214 SER A CA 1
ATOM 1630 C C . SER A 1 214 ? -6.843 -6.162 19.649 1.00 86.75 214 SER A C 1
ATOM 1632 O O . SER A 1 214 ? -7.455 -6.094 18.586 1.00 86.75 214 SER A O 1
ATOM 1634 N N . ASP A 1 215 ? -7.353 -5.729 20.794 1.00 86.75 215 ASP A N 1
ATOM 1635 C CA . ASP A 1 215 ? -8.579 -4.927 20.869 1.00 86.75 215 ASP A CA 1
ATOM 1636 C C . ASP A 1 215 ? -8.259 -3.454 21.202 1.00 86.75 215 ASP A C 1
ATOM 1638 O O . ASP A 1 215 ? -9.161 -2.659 21.456 1.00 86.75 215 ASP A O 1
ATOM 1642 N N . VAL A 1 216 ? -6.970 -3.079 21.208 1.00 90.00 216 VAL A N 1
ATOM 1643 C CA . VAL A 1 216 ? -6.538 -1.684 21.391 1.00 90.00 216 VAL A CA 1
ATOM 1644 C C . VAL A 1 216 ? -6.635 -0.905 20.075 1.00 90.00 216 VAL A C 1
ATOM 1646 O O . VAL A 1 216 ? -6.342 -1.469 19.015 1.00 90.00 216 VAL A O 1
ATOM 1649 N N . PRO A 1 217 ? -7.001 0.386 20.125 1.00 90.88 217 PRO A N 1
ATOM 1650 C CA . PRO A 1 217 ? -7.051 1.232 18.939 1.00 90.88 217 PRO A CA 1
ATOM 1651 C C . PRO A 1 217 ? -5.650 1.547 18.394 1.00 90.88 217 PRO A C 1
ATOM 1653 O O . PRO A 1 217 ? -4.636 1.338 19.073 1.00 90.88 217 PRO A O 1
ATOM 1656 N N . LEU A 1 218 ? -5.577 2.063 17.163 1.00 92.06 218 LEU A N 1
ATOM 1657 C CA . LEU A 1 218 ? -4.297 2.315 16.506 1.00 92.06 218 LEU A CA 1
ATOM 1658 C C . LEU A 1 218 ? -3.514 3.447 17.193 1.00 92.06 218 LEU A C 1
ATOM 1660 O O . LEU A 1 218 ? -2.292 3.348 17.298 1.00 92.06 218 LEU A O 1
ATOM 1664 N N . SER A 1 219 ? -4.199 4.446 17.759 1.00 93.00 219 SER A N 1
ATOM 1665 C CA . SER A 1 219 ? -3.587 5.532 18.554 1.00 93.00 219 SER A CA 1
ATOM 1666 C C . SER A 1 219 ? -2.798 5.063 19.785 1.00 93.00 219 SER A C 1
ATOM 1668 O O . SER A 1 219 ? -1.958 5.788 20.322 1.00 93.00 219 SER A O 1
ATOM 1670 N N . HIS A 1 220 ? -2.991 3.825 20.246 1.00 90.75 220 HIS A N 1
ATOM 1671 C CA . HIS A 1 220 ? -2.129 3.262 21.286 1.00 90.75 220 HIS A CA 1
ATOM 1672 C C . HIS A 1 220 ? -0.670 3.147 20.802 1.00 90.75 220 HIS A C 1
ATOM 1674 O O . HIS A 1 220 ? 0.279 3.323 21.568 1.00 90.75 220 HIS A O 1
ATOM 1680 N N . TRP A 1 221 ? -0.473 2.868 19.514 1.00 87.56 221 TRP A N 1
ATOM 1681 C CA . TRP A 1 221 ? 0.839 2.619 18.919 1.00 87.56 221 TRP A CA 1
ATOM 1682 C C . TRP A 1 221 ? 1.585 3.900 18.542 1.00 87.56 221 TRP A C 1
ATOM 1684 O O . TRP A 1 221 ? 2.811 3.869 18.449 1.00 87.56 221 TRP A O 1
ATOM 1694 N N . THR A 1 222 ? 0.883 5.025 18.397 1.00 84.75 222 THR A N 1
ATOM 1695 C CA . THR A 1 222 ? 1.500 6.338 18.143 1.00 84.75 222 THR A CA 1
ATOM 1696 C C . THR A 1 222 ? 2.155 6.913 19.403 1.00 84.75 222 THR A C 1
ATOM 1698 O O . THR A 1 222 ? 3.198 7.558 19.327 1.00 84.75 222 THR A O 1
ATOM 1701 N N . ASN A 1 223 ? 1.619 6.587 20.582 1.00 74.94 223 ASN A N 1
ATOM 1702 C CA . ASN A 1 223 ? 2.110 7.073 21.877 1.00 74.94 223 ASN A CA 1
ATOM 1703 C C . ASN A 1 223 ? 3.210 6.199 22.513 1.00 74.94 223 ASN A C 1
ATOM 1705 O O . ASN A 1 223 ? 3.876 6.613 23.462 1.00 74.94 223 ASN A O 1
ATOM 1709 N N . SER A 1 224 ? 3.413 4.982 22.002 1.00 61.69 224 SER A N 1
ATOM 1710 C CA . SER A 1 224 ? 4.231 3.943 22.650 1.00 61.69 224 SER A CA 1
ATOM 1711 C C . SER A 1 224 ? 5.746 4.042 22.392 1.00 61.69 224 SER A C 1
ATOM 1713 O O . SER A 1 224 ? 6.491 3.176 22.838 1.00 61.69 224 SER A O 1
ATOM 1715 N N . SER A 1 225 ? 6.232 5.070 21.687 1.00 49.97 225 SER A N 1
ATOM 1716 C CA . SER A 1 225 ? 7.651 5.190 21.283 1.00 49.97 225 SER A CA 1
ATOM 1717 C C . SER A 1 225 ? 8.482 6.178 22.109 1.00 49.97 225 SER A C 1
ATOM 1719 O O . SER A 1 225 ? 9.588 6.527 21.711 1.00 49.97 225 SER A O 1
ATOM 1721 N N . SER A 1 226 ? 7.976 6.619 23.262 1.00 38.22 226 SER A N 1
ATOM 1722 C CA . SER A 1 226 ? 8.669 7.561 24.158 1.00 38.22 226 SER A CA 1
ATOM 1723 C C . SER A 1 226 ? 9.577 6.889 25.207 1.00 38.22 226 SER A C 1
ATOM 1725 O O . SER A 1 226 ? 9.832 7.494 26.252 1.00 38.22 226 SER A O 1
ATOM 1727 N N . HIS A 1 227 ? 10.053 5.660 24.971 1.00 32.69 227 HIS A N 1
ATOM 1728 C CA . HIS A 1 227 ? 10.960 4.933 25.873 1.00 32.69 227 HIS A CA 1
ATOM 1729 C C . HIS A 1 227 ? 12.093 4.229 25.129 1.00 32.69 227 HIS A C 1
ATOM 1731 O O . HIS A 1 227 ? 11.796 3.487 24.169 1.00 32.69 227 HIS A O 1
#

Sequence (227 aa):
GKQTMHGGVYVTGGVGPVNVNGLDVIDKAGWPWTRSADWESVEQRLSAELERPVRLAGEHESANVHADYIESLRPSWRGVKPFRIGVAAACRVTRQVMTELATGAGLDVQFVTSNGTVGGTLEPPDAVADSLYELVDQEQLNLGFIVGDDGRSCYFMAESGEILLPEQTLSLLRFGAFPDVTTDYGGRYWLTPGSPQCDALRTLVRLVHSLGRSDVPLSHWTNSSSH

Foldseek 3Di:
DDDQDQWDWDWAQVLDPPPGIDIFIAGSQRHTCVPPPCPVVVVVQVPDDDDDDDPDDDDDDDDPVLVVVLVVCQVLLPPQDEFEEEEEAPAPSVVVSVVVNCVPRNYHYHYQPDPDFQGLADDPPDPSLVSSLVVCQVVVGQKYKYAGHVQQAIWIAFSVSDIDFPVLLQVLLVLLVQPQWDDDRRRGIWRDDRGTDRGSVSSVSSNSSSCSVDPDGSVVSRPPPPD

pLDDT: mean 82.58, std 11.88, range [32.69, 96.25]